Protein AF-A0A369JIM2-F1 (afdb_monomer)

Organism: Hypsizygus marmoreus (NCBI:txid39966)

Solvent-accessible surface area (backbone atoms only — not comparable to full-atom values): 12442 Å² total; per-residue (Å²): 141,82,71,63,53,70,35,39,66,48,77,45,76,56,63,88,67,60,70,35,75,65,20,46,50,54,51,51,54,48,43,36,61,18,49,48,28,28,35,42,38,42,34,26,27,35,48,56,56,70,78,48,53,72,46,53,86,76,50,68,66,59,50,20,44,34,32,34,41,37,41,30,40,24,41,54,84,57,44,65,80,49,23,65,66,34,63,66,9,27,79,44,22,30,36,42,36,38,25,26,73,22,90,50,55,41,49,56,42,47,73,33,25,39,75,27,25,28,36,42,39,28,8,21,46,33,47,66,43,45,64,46,38,44,79,46,58,22,66,16,64,42,28,28,35,40,30,35,10,36,76,74,51,77,77,12,54,59,39,37,21,50,23,58,23,52,69,40,82,83,35,39,74,41,44,42,35,40,26,36,51,54,67,84,57,74,69,75,76,59,81,76,92,57,64,64,85,74,95,71,87,60,47,36,46,66,56,24,51,51,30,29,53,80,64,70,29,51,67,48,67,20,60,71,32,38,54,51,17,50,52,30,33,52,46,50,43,47,56,64,42,47,77,70,76,99

Sequence (246 aa):
MCGLKDLESFTHGGGASSITYFGLYALRKLISAWPKLRTLYISGDMRGDEKQEALLPNLPPTTCALESVTFERCIPSDFDLFAPMFADSSQSLRKFEAWTSGHKEMDAIFMNILPAIETIKLGGSSHPSPQFIIEHLAHAPKLTTISIGCEYDHEGNIRRAFATALVQPDSFPALRSLGYPGQSGTYKTGRGRNVREHEYENPGQEELLKAARERNIHAYIASDLEYKAEGAQRRAGIIAARRRGW

Radius of gyration: 18.54 Å; Cα contacts (8 Å, |Δi|>4): 536; chains: 1; bounding box: 48×31×60 Å

Structure (mmCIF, N/CA/C/O backbone):
data_AF-A0A369JIM2-F1
#
_entry.id   AF-A0A369JIM2-F1
#
loop_
_atom_site.group_PDB
_atom_site.id
_atom_site.type_symbol
_atom_site.label_atom_id
_atom_site.label_alt_id
_atom_site.label_comp_id
_atom_site.label_asym_id
_atom_site.label_entity_id
_atom_site.label_seq_id
_atom_site.pdbx_PDB_ins_code
_atom_site.Cartn_x
_atom_site.Cartn_y
_atom_site.Cartn_z
_atom_site.occupancy
_atom_site.B_iso_or_equiv
_atom_site.auth_seq_id
_atom_site.auth_comp_id
_atom_site.auth_asym_id
_atom_site.auth_atom_id
_atom_site.pdbx_PDB_model_num
ATOM 1 N N . MET A 1 1 ? 6.464 -14.040 -32.600 1.00 41.84 1 MET A N 1
ATOM 2 C CA . MET A 1 1 ? 6.714 -13.275 -31.352 1.00 41.84 1 MET A CA 1
ATOM 3 C C . MET A 1 1 ? 5.437 -13.157 -30.496 1.00 41.84 1 MET A C 1
ATOM 5 O O . MET A 1 1 ? 5.100 -12.066 -30.057 1.00 41.84 1 MET A O 1
ATOM 9 N N . CYS A 1 2 ? 4.715 -14.258 -30.240 1.00 42.38 2 CYS A N 1
ATOM 10 C CA . CYS A 1 2 ? 3.343 -14.216 -29.689 1.00 42.38 2 CYS A CA 1
ATOM 11 C C . CYS A 1 2 ? 3.180 -14.672 -28.225 1.00 42.38 2 CYS A C 1
ATOM 13 O O . CYS A 1 2 ? 2.053 -14.799 -27.786 1.00 42.38 2 CYS A O 1
ATOM 15 N N . GLY A 1 3 ? 4.245 -14.901 -27.448 1.00 57.84 3 GLY A N 1
ATOM 16 C CA . GLY A 1 3 ? 4.092 -15.422 -26.073 1.00 57.84 3 GLY A CA 1
ATOM 17 C C . GLY A 1 3 ? 4.033 -14.374 -24.954 1.00 57.84 3 GLY A C 1
ATOM 18 O O . GLY A 1 3 ? 3.492 -14.643 -23.892 1.00 57.84 3 GLY A O 1
ATOM 19 N N . LEU A 1 4 ? 4.603 -13.181 -25.161 1.00 61.19 4 LEU A N 1
ATOM 20 C CA . LEU A 1 4 ? 4.862 -12.240 -24.057 1.00 61.19 4 LEU A CA 1
ATOM 21 C C . LEU A 1 4 ? 3.741 -11.217 -23.824 1.00 61.19 4 LEU A C 1
ATOM 23 O O . LEU A 1 4 ? 3.626 -10.688 -22.726 1.00 61.19 4 LEU A O 1
ATOM 27 N N . LYS A 1 5 ? 2.894 -10.942 -24.826 1.00 72.25 5 LYS A N 1
ATOM 28 C CA . LYS A 1 5 ? 1.759 -10.008 -24.677 1.00 72.25 5 LYS A CA 1
ATOM 29 C C . LYS A 1 5 ? 0.602 -10.594 -23.861 1.00 72.25 5 LYS A C 1
ATOM 31 O O . LYS A 1 5 ? -0.232 -9.831 -23.381 1.00 72.25 5 LYS A O 1
ATOM 36 N N . ASP A 1 6 ? 0.579 -11.917 -23.712 1.00 83.81 6 ASP A N 1
ATOM 37 C CA . ASP A 1 6 ? -0.441 -12.655 -22.968 1.00 83.81 6 ASP A CA 1
ATOM 38 C C . ASP A 1 6 ? -0.031 -12.970 -21.523 1.00 83.81 6 ASP A C 1
ATOM 40 O O . ASP A 1 6 ? -0.741 -13.682 -20.821 1.00 83.81 6 ASP A O 1
ATOM 44 N N . LEU A 1 7 ? 1.108 -12.446 -21.061 1.00 86.06 7 LEU A N 1
ATOM 45 C CA . LEU A 1 7 ? 1.565 -12.674 -19.698 1.00 86.06 7 LEU A CA 1
ATOM 46 C C . LEU A 1 7 ? 0.691 -11.902 -18.696 1.00 86.06 7 LEU A C 1
ATOM 48 O O . LEU A 1 7 ? 0.695 -10.673 -18.683 1.00 86.06 7 LEU A O 1
ATOM 52 N N . GLU A 1 8 ? -0.016 -12.627 -17.829 1.00 91.94 8 GLU A N 1
ATOM 53 C CA . GLU A 1 8 ? -0.871 -12.047 -16.779 1.00 91.94 8 GLU A C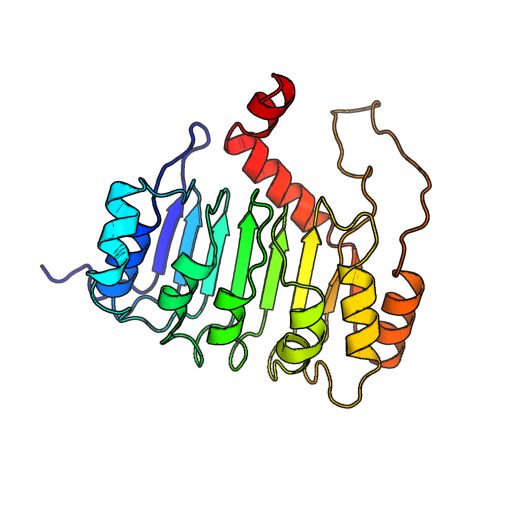A 1
ATOM 54 C C . GLU A 1 8 ? -0.159 -11.900 -15.427 1.00 91.94 8 GLU A C 1
ATOM 56 O O . GLU A 1 8 ? -0.545 -11.076 -14.593 1.00 91.94 8 GLU A O 1
ATOM 61 N N . SER A 1 9 ? 0.915 -12.660 -15.206 1.00 91.38 9 SER A N 1
ATOM 62 C CA . SER A 1 9 ? 1.697 -12.631 -13.971 1.00 91.38 9 SER A CA 1
ATOM 63 C C . SER A 1 9 ? 3.191 -12.639 -14.269 1.00 91.38 9 SER A C 1
ATOM 65 O O . SER A 1 9 ? 3.671 -13.458 -15.054 1.00 91.38 9 SER A O 1
ATOM 67 N N . PHE A 1 10 ? 3.929 -11.736 -13.627 1.00 90.00 10 PHE A N 1
ATOM 68 C CA . PHE A 1 10 ? 5.382 -11.683 -13.691 1.00 90.00 10 PHE A CA 1
ATOM 69 C C . PHE A 1 10 ? 5.992 -11.752 -12.298 1.00 90.00 10 PHE A C 1
ATOM 71 O O . PHE A 1 10 ? 5.603 -11.003 -11.401 1.00 90.00 10 PHE A O 1
ATOM 78 N N . THR A 1 11 ? 7.009 -12.599 -12.165 1.00 88.56 11 THR A N 1
ATOM 79 C CA . THR A 1 11 ? 7.764 -12.779 -10.929 1.00 88.56 11 THR A CA 1
ATOM 80 C C . THR A 1 11 ? 9.251 -12.688 -11.228 1.00 88.56 11 THR A C 1
ATOM 82 O O . THR A 1 11 ? 9.804 -13.522 -11.943 1.00 88.56 11 THR A O 1
ATOM 85 N N . HIS A 1 12 ? 9.913 -11.704 -10.628 1.00 84.25 12 HIS A N 1
ATOM 86 C CA . HIS A 1 12 ? 11.364 -11.618 -10.563 1.00 84.25 12 HIS A CA 1
ATOM 87 C C . HIS A 1 12 ? 11.820 -11.877 -9.125 1.00 84.25 12 HIS A C 1
ATOM 89 O O . HIS A 1 12 ? 11.762 -10.992 -8.274 1.00 84.25 12 HIS A O 1
ATOM 95 N N . GLY A 1 13 ? 12.248 -13.108 -8.840 1.00 74.38 13 GLY A N 1
ATOM 96 C CA . GLY A 1 13 ? 12.834 -13.485 -7.556 1.00 74.38 13 GLY A CA 1
ATOM 97 C C . GLY A 1 13 ? 14.355 -13.567 -7.655 1.00 74.38 13 GLY A C 1
ATOM 98 O O . GLY A 1 13 ? 14.871 -14.478 -8.294 1.00 74.38 13 GLY A O 1
ATOM 99 N N . GLY A 1 14 ? 15.090 -12.651 -7.022 1.00 59.31 14 GLY A N 1
ATOM 100 C CA . GLY A 1 14 ? 16.542 -12.797 -6.879 1.00 59.31 14 GLY A CA 1
ATOM 101 C C . GLY A 1 14 ? 16.908 -13.982 -5.974 1.00 59.31 14 GLY A C 1
ATOM 102 O O . GLY A 1 14 ? 16.266 -14.186 -4.939 1.00 59.31 14 GLY A O 1
ATOM 103 N N . GLY A 1 15 ? 17.957 -14.731 -6.327 1.00 54.09 15 GLY A N 1
ATOM 104 C CA . GLY A 1 15 ? 18.516 -15.802 -5.494 1.00 54.09 15 GLY A CA 1
ATOM 105 C C . GLY A 1 15 ? 18.995 -15.318 -4.115 1.00 54.09 15 GLY A C 1
ATOM 106 O O . GLY A 1 15 ? 19.054 -14.120 -3.832 1.00 54.09 15 GLY A O 1
ATOM 107 N N . ALA A 1 16 ? 19.342 -16.265 -3.238 1.00 46.06 16 ALA A N 1
ATOM 108 C CA . ALA A 1 16 ? 19.702 -16.034 -1.832 1.00 46.06 16 ALA A CA 1
ATOM 109 C C . ALA A 1 16 ? 20.964 -15.170 -1.599 1.00 46.06 16 ALA A C 1
ATOM 111 O O . ALA A 1 16 ? 21.298 -14.871 -0.455 1.00 46.06 16 ALA A O 1
ATOM 112 N N . SER A 1 17 ? 21.666 -14.763 -2.655 1.00 43.72 17 SER A N 1
ATOM 113 C CA . SER A 1 17 ? 22.920 -14.024 -2.573 1.00 43.72 17 SER A CA 1
ATOM 114 C C . SER A 1 17 ? 23.034 -13.029 -3.725 1.00 43.72 17 SER A C 1
ATOM 116 O O . SER A 1 17 ? 22.899 -13.427 -4.880 1.00 43.72 17 SER A O 1
ATOM 118 N N . SER A 1 18 ? 23.380 -11.785 -3.388 1.00 44.41 18 SER A N 1
ATOM 119 C CA . SER A 1 18 ? 23.630 -10.608 -4.241 1.00 44.41 18 SER A CA 1
ATOM 120 C C . SER A 1 18 ? 22.424 -9.709 -4.537 1.00 44.41 18 SER A C 1
ATOM 122 O O . SER A 1 18 ? 21.330 -10.158 -4.877 1.00 44.41 18 SER A O 1
ATOM 124 N N . ILE A 1 19 ? 22.663 -8.404 -4.371 1.00 51.66 19 ILE A N 1
ATOM 125 C CA . ILE A 1 19 ? 21.805 -7.305 -4.815 1.00 51.66 19 ILE A CA 1
ATOM 126 C C . ILE A 1 19 ? 21.466 -7.557 -6.286 1.00 51.66 19 ILE A C 1
ATOM 128 O O . ILE A 1 19 ? 22.342 -7.510 -7.147 1.00 51.66 19 ILE A O 1
ATOM 132 N N . THR A 1 20 ? 20.212 -7.898 -6.569 1.00 53.12 20 THR A N 1
ATOM 133 C CA . THR A 1 20 ? 19.740 -8.066 -7.944 1.00 53.12 20 THR A CA 1
ATOM 134 C C . THR A 1 20 ? 19.260 -6.699 -8.409 1.00 53.12 20 THR A C 1
ATOM 136 O O . THR A 1 20 ? 18.237 -6.230 -7.923 1.00 53.12 20 THR A O 1
ATOM 139 N N . TYR A 1 21 ? 20.021 -6.032 -9.278 1.00 65.50 21 TYR A N 1
ATOM 140 C CA . TYR A 1 21 ? 19.627 -4.747 -9.859 1.00 65.50 21 TYR A CA 1
ATOM 141 C C . TYR A 1 21 ? 18.630 -5.008 -10.986 1.00 65.50 21 TYR A C 1
ATOM 143 O O . TYR A 1 21 ? 19.024 -5.290 -12.117 1.00 65.50 21 TYR A O 1
ATOM 151 N N . PHE A 1 22 ? 17.336 -4.976 -10.668 1.00 72.88 22 PHE A N 1
ATOM 152 C CA . PHE A 1 22 ? 16.304 -5.026 -11.703 1.00 72.88 22 PHE A CA 1
ATOM 153 C C . PHE A 1 22 ? 16.198 -3.664 -12.398 1.00 72.88 22 PHE A C 1
ATOM 155 O O . PHE A 1 22 ? 16.161 -3.594 -13.623 1.00 72.88 22 PHE A O 1
ATOM 162 N N . GLY A 1 23 ? 16.246 -2.587 -11.606 1.00 80.75 23 GLY A N 1
ATOM 163 C CA . GLY A 1 23 ? 16.251 -1.207 -12.080 1.00 80.75 23 GLY A CA 1
ATOM 164 C C . GLY A 1 23 ? 14.877 -0.705 -12.534 1.00 80.75 23 GLY A C 1
ATOM 165 O O . GLY A 1 23 ? 14.135 -1.370 -13.265 1.00 80.75 23 GLY A O 1
ATOM 166 N N . LEU A 1 24 ? 14.544 0.524 -12.134 1.00 83.50 24 LEU A N 1
ATOM 167 C CA . LEU A 1 24 ? 13.260 1.151 -12.450 1.00 83.50 24 LEU A CA 1
ATOM 168 C C . LEU A 1 24 ? 13.000 1.292 -13.960 1.00 83.50 24 LEU A C 1
ATOM 170 O O . LEU A 1 24 ? 11.871 1.101 -14.412 1.00 83.50 24 LEU A O 1
ATOM 174 N N . TYR A 1 25 ? 14.032 1.571 -14.760 1.00 86.12 25 TYR A N 1
ATOM 175 C CA . TYR A 1 25 ? 13.892 1.679 -16.216 1.00 86.12 25 TYR A CA 1
ATOM 176 C C . TYR A 1 25 ? 13.418 0.364 -16.854 1.00 86.12 25 TYR A C 1
ATOM 178 O O . TYR A 1 25 ? 12.494 0.364 -17.672 1.00 86.12 25 TYR A O 1
ATOM 186 N N . ALA A 1 26 ? 14.002 -0.771 -16.455 1.00 85.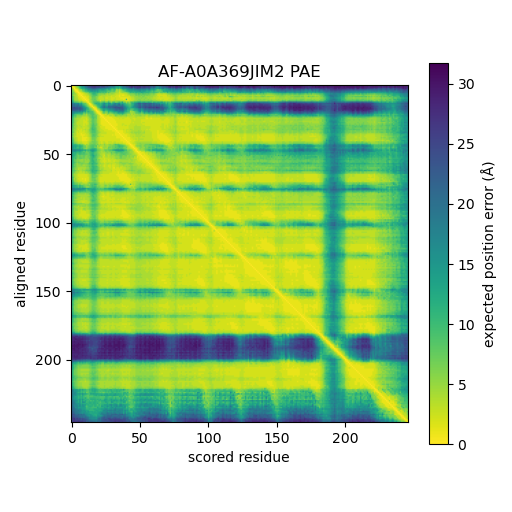81 26 ALA A N 1
ATOM 187 C CA . ALA A 1 26 ? 13.589 -2.081 -16.954 1.00 85.81 26 ALA A CA 1
ATOM 188 C C . ALA A 1 26 ? 12.153 -2.411 -16.527 1.00 85.81 26 ALA A C 1
ATOM 190 O O . ALA A 1 26 ? 11.368 -2.895 -17.343 1.00 85.81 26 ALA A O 1
ATOM 191 N N . LEU A 1 27 ? 11.790 -2.076 -15.284 1.00 87.62 27 LEU A N 1
ATOM 192 C CA . LEU A 1 27 ? 10.429 -2.235 -14.780 1.00 87.62 27 LEU A CA 1
ATOM 193 C C . LEU A 1 27 ? 9.414 -1.424 -15.584 1.00 87.62 27 LEU A C 1
ATOM 195 O O . LEU A 1 27 ? 8.411 -1.971 -16.036 1.00 87.62 27 LEU A O 1
ATOM 199 N N . ARG A 1 28 ? 9.698 -0.142 -15.819 1.00 87.81 28 ARG A N 1
ATOM 200 C CA . ARG A 1 28 ? 8.844 0.748 -16.614 1.00 87.81 28 ARG A CA 1
ATOM 201 C C . ARG A 1 28 ? 8.716 0.265 -18.058 1.00 87.81 28 ARG A C 1
ATOM 203 O O . ARG A 1 28 ? 7.629 0.282 -18.616 1.00 87.81 28 ARG A O 1
ATOM 210 N N . LYS A 1 29 ? 9.787 -0.256 -18.656 1.00 88.31 29 LYS A N 1
ATOM 211 C CA . LYS A 1 29 ? 9.720 -0.852 -19.997 1.00 88.31 29 LYS A CA 1
ATOM 212 C C . LYS A 1 29 ? 8.849 -2.115 -20.035 1.00 88.31 29 LYS A C 1
ATOM 214 O O . LYS A 1 29 ? 8.139 -2.331 -21.015 1.00 88.31 29 LYS A O 1
ATOM 219 N N . LEU A 1 30 ? 8.905 -2.942 -18.991 1.00 88.31 30 LEU A N 1
ATOM 220 C CA . LEU A 1 30 ? 8.149 -4.191 -18.878 1.00 88.31 30 LEU A CA 1
ATOM 221 C C . LEU A 1 30 ? 6.638 -3.939 -18.816 1.00 88.31 30 LEU A C 1
ATOM 223 O O . LEU A 1 30 ? 5.893 -4.486 -19.628 1.00 88.31 30 LEU A O 1
ATOM 227 N N . ILE A 1 31 ? 6.189 -3.074 -17.906 1.00 89.19 31 ILE A N 1
ATOM 228 C CA . ILE A 1 31 ? 4.760 -2.742 -17.737 1.00 89.19 31 ILE A CA 1
ATOM 229 C C . ILE A 1 31 ? 4.158 -2.067 -18.985 1.00 89.19 31 ILE A C 1
ATOM 231 O O . ILE A 1 31 ? 2.968 -2.198 -19.271 1.00 89.19 31 ILE A O 1
ATOM 235 N N . SER A 1 32 ? 4.981 -1.364 -19.768 1.00 88.50 32 SER A N 1
ATOM 236 C CA . SER A 1 32 ? 4.555 -0.747 -21.027 1.00 88.50 32 SER A CA 1
ATOM 237 C C . SER A 1 32 ? 4.491 -1.753 -22.180 1.00 88.50 32 SER A C 1
ATOM 239 O O . SER A 1 32 ? 3.871 -1.479 -23.202 1.00 88.50 32 SER A O 1
ATOM 241 N N . ALA A 1 33 ? 5.128 -2.920 -22.051 1.00 89.25 33 ALA A N 1
ATOM 242 C CA . ALA A 1 33 ? 5.166 -3.934 -23.102 1.00 89.25 33 ALA A CA 1
ATOM 243 C C . ALA A 1 33 ? 4.084 -5.019 -22.956 1.00 89.25 33 ALA A C 1
ATOM 245 O O . ALA A 1 33 ? 3.782 -5.702 -23.943 1.00 89.25 33 ALA A O 1
ATOM 246 N N . TRP A 1 34 ? 3.526 -5.213 -21.755 1.00 91.12 34 TRP A N 1
ATOM 247 C CA . TRP A 1 34 ? 2.667 -6.357 -21.419 1.00 91.12 34 TRP A CA 1
ATOM 248 C C . TRP A 1 34 ? 1.264 -5.928 -20.965 1.00 91.12 34 TRP A C 1
ATOM 250 O O . TRP A 1 34 ? 0.986 -5.889 -19.768 1.00 91.12 34 TRP A O 1
ATOM 260 N N . PRO A 1 35 ? 0.333 -5.665 -21.899 1.00 91.12 35 PRO A N 1
ATOM 261 C CA . PRO A 1 35 ? -0.972 -5.071 -21.583 1.00 91.12 35 PRO A CA 1
ATOM 262 C C . PRO A 1 35 ? -1.897 -5.975 -20.748 1.00 91.12 35 PRO A C 1
ATOM 264 O O . PRO A 1 35 ? -2.805 -5.502 -20.057 1.00 91.12 35 PRO A O 1
ATOM 267 N N . LYS A 1 36 ? -1.679 -7.295 -20.789 1.00 93.06 36 LYS A N 1
ATOM 268 C CA . LYS A 1 36 ? -2.445 -8.263 -19.993 1.00 93.06 36 LYS A CA 1
ATOM 269 C C . LYS A 1 36 ? -1.877 -8.503 -18.595 1.00 93.06 36 LYS A C 1
ATOM 271 O O . LYS A 1 36 ? -2.513 -9.209 -17.825 1.00 93.06 36 LYS A O 1
ATOM 276 N N . LEU A 1 37 ? -0.752 -7.885 -18.230 1.00 94.62 37 LEU A N 1
ATOM 277 C CA . LEU A 1 37 ? -0.168 -8.052 -16.902 1.00 94.62 37 LEU A CA 1
ATOM 278 C C . LEU A 1 37 ? -1.146 -7.570 -15.818 1.00 94.62 37 LEU A C 1
ATOM 280 O O . LEU A 1 37 ? -1.705 -6.477 -15.912 1.00 94.62 37 LEU A O 1
ATOM 284 N N . ARG A 1 38 ? -1.366 -8.398 -14.797 1.00 96.00 38 ARG A N 1
ATOM 285 C CA . ARG A 1 38 ? -2.221 -8.114 -13.632 1.00 96.00 38 ARG A CA 1
ATOM 286 C C . ARG A 1 38 ? -1.459 -8.263 -12.328 1.00 96.00 38 ARG A C 1
ATOM 288 O O . ARG A 1 38 ? -1.645 -7.468 -11.414 1.00 96.00 38 ARG A O 1
ATOM 295 N N . THR A 1 39 ? -0.583 -9.258 -12.237 1.00 96.81 39 THR A N 1
ATOM 296 C CA . THR A 1 39 ? 0.193 -9.518 -11.021 1.00 96.81 39 THR A CA 1
ATOM 297 C C . THR A 1 39 ? 1.671 -9.265 -11.257 1.00 96.81 39 THR A C 1
ATOM 299 O O . THR A 1 39 ? 2.264 -9.842 -12.167 1.00 96.81 39 THR A O 1
ATOM 302 N N . LEU A 1 40 ? 2.271 -8.439 -10.408 1.00 93.75 40 LEU A N 1
ATOM 303 C CA . LEU A 1 40 ? 3.682 -8.088 -10.466 1.00 93.75 40 LEU A CA 1
ATOM 304 C C . LEU A 1 40 ? 4.350 -8.397 -9.127 1.00 93.75 40 LEU A C 1
ATOM 306 O O . LEU A 1 40 ? 4.011 -7.806 -8.107 1.00 93.75 40 LEU A O 1
ATOM 310 N N . TYR A 1 41 ? 5.339 -9.279 -9.146 1.00 91.81 41 TYR A N 1
ATOM 311 C CA . TYR A 1 41 ? 6.243 -9.506 -8.028 1.00 91.81 41 TYR A CA 1
ATOM 312 C C . TYR A 1 41 ? 7.663 -9.169 -8.460 1.00 91.81 41 TYR A C 1
ATOM 314 O O . TYR A 1 41 ? 8.201 -9.812 -9.365 1.00 91.81 41 TYR A O 1
ATOM 322 N N . ILE A 1 42 ? 8.296 -8.208 -7.795 1.00 86.88 42 ILE A N 1
ATOM 323 C CA . ILE A 1 42 ? 9.714 -7.922 -7.997 1.00 86.88 42 ILE A CA 1
ATOM 324 C C . ILE A 1 42 ? 10.441 -7.959 -6.665 1.00 86.88 42 ILE A C 1
ATOM 326 O O . ILE A 1 42 ? 10.069 -7.281 -5.712 1.00 86.88 42 ILE A O 1
ATOM 330 N N . SER A 1 43 ? 11.524 -8.722 -6.640 1.00 81.88 43 SER A N 1
ATOM 331 C CA . SER A 1 43 ? 12.440 -8.801 -5.521 1.00 81.88 43 SER A CA 1
ATOM 332 C C . SER A 1 43 ? 13.844 -8.438 -5.981 1.00 81.88 43 SER A C 1
ATOM 334 O O . SER A 1 43 ? 14.435 -9.164 -6.781 1.00 81.88 43 SER A O 1
ATOM 336 N N . GLY A 1 44 ? 14.378 -7.331 -5.476 1.00 73.69 44 GLY A N 1
ATOM 337 C CA . GLY A 1 44 ? 15.668 -6.791 -5.897 1.00 73.69 44 GLY A CA 1
ATOM 338 C C . GLY A 1 44 ? 15.757 -5.279 -5.727 1.00 73.69 44 GLY A C 1
ATOM 339 O O . GLY A 1 44 ? 14.759 -4.607 -5.452 1.00 73.69 44 GLY A O 1
ATOM 340 N N . ASP A 1 45 ? 16.967 -4.754 -5.901 1.00 72.06 45 ASP A N 1
ATOM 341 C CA . ASP A 1 45 ? 17.197 -3.319 -5.893 1.00 72.06 45 ASP A CA 1
ATOM 342 C C . ASP A 1 45 ? 16.621 -2.695 -7.171 1.00 72.06 45 ASP A C 1
ATOM 344 O O . ASP A 1 45 ? 16.815 -3.176 -8.295 1.00 72.06 45 ASP A O 1
ATOM 348 N N . MET A 1 46 ? 15.863 -1.629 -6.958 1.00 73.75 46 MET A N 1
ATOM 349 C CA . MET A 1 46 ? 15.187 -0.868 -7.998 1.00 73.75 46 MET A CA 1
ATOM 350 C C . MET A 1 46 ? 15.884 0.453 -8.280 1.00 73.75 46 MET A C 1
ATOM 352 O O . MET A 1 46 ? 15.456 1.154 -9.198 1.00 73.75 46 MET A O 1
ATOM 356 N N . ARG A 1 47 ? 16.935 0.786 -7.516 1.00 70.00 47 ARG A N 1
ATOM 357 C CA . ARG A 1 47 ? 17.766 1.955 -7.760 1.00 70.00 47 ARG A CA 1
ATOM 358 C C . ARG A 1 47 ? 18.214 1.947 -9.217 1.00 70.00 47 ARG A C 1
ATOM 360 O O . ARG A 1 47 ? 18.814 0.977 -9.688 1.00 70.00 47 ARG A O 1
ATOM 367 N N . GLY A 1 48 ? 17.841 2.992 -9.945 1.00 63.44 48 GLY A N 1
ATOM 368 C CA . GLY A 1 48 ? 18.232 3.148 -11.331 1.00 63.44 48 GLY A CA 1
ATOM 369 C C . GLY A 1 48 ? 19.668 3.642 -11.452 1.00 63.44 48 GLY A C 1
ATOM 370 O O . GLY A 1 48 ? 20.256 4.196 -10.524 1.00 63.44 48 GLY A O 1
ATOM 371 N N . ASP A 1 49 ? 20.231 3.438 -12.637 1.00 72.56 49 ASP A N 1
ATOM 372 C CA . ASP A 1 49 ? 21.318 4.277 -13.134 1.00 72.56 49 ASP A CA 1
ATOM 373 C C . ASP A 1 49 ? 20.712 5.646 -13.487 1.00 72.56 49 ASP A C 1
ATOM 375 O O . ASP A 1 49 ? 19.752 5.695 -14.257 1.00 72.56 49 ASP A O 1
ATOM 379 N N . GLU A 1 50 ? 21.258 6.747 -12.961 1.00 74.31 50 GLU A N 1
ATOM 380 C CA . GLU A 1 50 ? 20.792 8.118 -13.241 1.00 74.31 50 GLU A CA 1
ATOM 381 C C . GLU A 1 50 ? 20.659 8.386 -14.751 1.00 74.31 50 GLU A C 1
ATOM 383 O O . GLU A 1 50 ? 19.723 9.050 -15.203 1.00 74.31 50 GLU A O 1
ATOM 388 N N . LYS A 1 51 ? 21.549 7.802 -15.568 1.00 79.75 51 LYS A N 1
ATOM 389 C CA . LYS A 1 51 ? 21.482 7.914 -17.033 1.00 79.75 51 LYS A CA 1
ATOM 390 C C . LYS A 1 51 ? 20.261 7.212 -17.620 1.00 79.75 51 LYS A C 1
ATOM 392 O O . LYS A 1 51 ? 19.729 7.665 -18.629 1.00 79.75 51 LYS A O 1
ATOM 397 N N . GLN A 1 52 ? 19.832 6.101 -17.025 1.00 79.56 52 GLN A N 1
ATOM 398 C CA . GLN A 1 52 ? 18.617 5.390 -17.425 1.00 79.56 52 GLN A CA 1
ATOM 399 C C . GLN A 1 52 ? 17.360 6.064 -16.870 1.00 79.56 52 GLN A C 1
ATOM 401 O O . GLN A 1 52 ? 16.341 6.098 -17.558 1.00 79.56 52 GLN A O 1
ATOM 406 N N . GLU A 1 53 ? 17.425 6.634 -15.666 1.00 78.88 53 GLU A N 1
ATOM 407 C CA . GLU A 1 53 ? 16.320 7.401 -15.083 1.00 78.88 53 GLU A CA 1
ATOM 408 C C . GLU A 1 53 ? 15.985 8.635 -15.938 1.00 78.88 53 GLU A C 1
ATOM 410 O O . GLU A 1 53 ? 14.812 8.897 -16.205 1.00 78.88 53 GLU A O 1
ATOM 415 N N . ALA A 1 54 ? 16.995 9.298 -16.515 1.00 84.25 54 ALA A N 1
ATOM 416 C CA . ALA A 1 54 ? 16.806 10.382 -17.485 1.00 84.25 54 ALA A CA 1
ATOM 417 C C . ALA A 1 54 ? 16.038 9.965 -18.761 1.00 84.25 54 ALA A C 1
ATOM 419 O O . ALA A 1 54 ? 15.519 10.818 -19.482 1.00 84.25 54 ALA A O 1
ATOM 420 N N . LEU A 1 55 ? 15.940 8.662 -19.053 1.00 86.25 55 LEU A N 1
ATOM 421 C CA . LEU A 1 55 ? 15.193 8.123 -20.194 1.00 86.25 55 LEU A CA 1
ATOM 422 C C . LEU A 1 55 ? 13.755 7.716 -19.839 1.00 86.25 55 LEU A C 1
ATOM 424 O O . LEU A 1 55 ? 12.992 7.382 -20.747 1.00 86.25 55 LEU A O 1
ATOM 428 N N . LEU A 1 56 ? 13.363 7.737 -18.559 1.00 85.44 56 LEU A N 1
ATOM 429 C CA . LEU A 1 56 ? 12.009 7.378 -18.117 1.00 85.44 56 LEU A CA 1
ATOM 430 C C . LEU A 1 56 ? 10.894 8.190 -18.796 1.00 85.44 56 LEU A C 1
ATOM 432 O O . LEU A 1 56 ? 9.881 7.572 -19.137 1.00 85.44 56 LEU A O 1
ATOM 436 N N . PRO A 1 57 ? 11.046 9.509 -19.051 1.00 86.12 57 PRO A N 1
ATOM 437 C CA . PRO A 1 57 ? 10.029 10.287 -19.764 1.00 86.12 57 PRO A CA 1
ATOM 438 C C . PRO A 1 57 ? 9.815 9.844 -21.219 1.00 86.12 57 PRO A C 1
ATOM 440 O O . PRO A 1 57 ? 8.751 10.083 -21.777 1.00 86.12 57 PRO A O 1
ATOM 443 N N . ASN A 1 58 ? 10.805 9.180 -21.828 1.00 89.19 58 ASN A N 1
ATOM 444 C CA . ASN A 1 58 ? 10.748 8.721 -23.220 1.00 89.19 58 ASN A CA 1
ATOM 445 C C . ASN A 1 58 ? 10.151 7.314 -23.362 1.00 89.19 58 ASN A C 1
ATOM 447 O O . ASN A 1 58 ? 9.993 6.818 -24.480 1.00 89.19 58 ASN A O 1
ATOM 451 N N . LEU A 1 59 ? 9.873 6.631 -22.248 1.00 86.94 59 LEU A N 1
ATOM 452 C CA . LEU A 1 59 ? 9.244 5.320 -22.294 1.00 86.94 59 LEU A CA 1
ATOM 453 C C . LEU A 1 59 ? 7.766 5.451 -22.681 1.00 86.94 59 LEU A C 1
ATOM 455 O O . LEU A 1 59 ? 7.101 6.391 -22.242 1.00 86.94 59 LEU A O 1
ATOM 459 N N . PRO A 1 60 ? 7.222 4.489 -23.452 1.00 87.12 60 PRO A N 1
ATOM 460 C CA . PRO A 1 60 ? 5.788 4.430 -23.692 1.00 87.12 60 PRO A CA 1
ATOM 461 C C . PRO A 1 60 ? 5.017 4.400 -22.365 1.00 87.12 60 PRO A C 1
ATOM 463 O O . PRO A 1 60 ? 5.538 3.867 -21.374 1.00 87.12 60 PRO A O 1
ATOM 466 N N . PRO A 1 61 ? 3.780 4.923 -22.330 1.00 88.06 61 PRO A N 1
ATOM 467 C CA . PRO A 1 61 ? 2.953 4.844 -21.137 1.00 88.06 61 PRO A CA 1
ATOM 468 C C . PRO A 1 61 ? 2.732 3.387 -20.727 1.00 88.06 61 PRO A C 1
ATOM 470 O O . PRO A 1 61 ? 2.893 2.456 -21.523 1.00 88.06 61 PRO A O 1
ATOM 473 N N . THR A 1 62 ? 2.366 3.204 -19.463 1.00 88.56 62 THR A N 1
ATOM 474 C CA . THR A 1 62 ? 1.906 1.914 -18.952 1.00 88.56 62 THR A CA 1
ATOM 475 C C . THR A 1 62 ? 0.753 1.411 -19.823 1.00 88.56 62 THR A C 1
ATOM 477 O O . THR A 1 62 ? -0.021 2.207 -20.340 1.00 88.56 62 THR A O 1
ATOM 480 N N . THR A 1 63 ? 0.674 0.098 -20.046 1.00 87.88 63 THR A N 1
ATOM 481 C CA . THR A 1 63 ? -0.385 -0.494 -20.894 1.00 87.88 63 THR A CA 1
ATOM 482 C C . THR A 1 63 ? -1.252 -1.504 -20.153 1.00 87.88 63 THR A C 1
ATOM 484 O O . THR A 1 63 ? -2.171 -2.082 -20.732 1.00 87.88 63 THR A O 1
ATOM 487 N N . CYS A 1 64 ? -0.941 -1.755 -18.882 1.00 91.00 64 CYS A N 1
ATOM 488 C CA . CYS A 1 64 ? -1.560 -2.779 -18.063 1.00 91.00 64 CYS A CA 1
ATOM 489 C C . CYS A 1 64 ? -2.303 -2.183 -16.865 1.00 91.00 64 CYS A C 1
ATOM 491 O O . CYS A 1 64 ? -1.843 -1.225 -16.246 1.00 91.00 64 CYS A O 1
ATOM 493 N N . ALA A 1 65 ? -3.410 -2.822 -16.496 1.00 93.56 65 ALA A N 1
ATOM 494 C CA . ALA A 1 65 ? -4.169 -2.521 -15.289 1.00 93.56 65 ALA A CA 1
ATOM 495 C C . ALA A 1 65 ? -3.790 -3.542 -14.207 1.00 93.56 65 ALA A C 1
ATOM 497 O O . ALA A 1 65 ? -4.297 -4.662 -14.197 1.00 93.56 65 ALA A O 1
ATOM 498 N N . LEU A 1 66 ? -2.837 -3.197 -13.341 1.00 96.56 66 LEU A N 1
ATOM 499 C CA . LEU A 1 66 ? -2.342 -4.099 -12.303 1.00 96.56 66 LEU A CA 1
ATOM 500 C C . LEU A 1 66 ? -3.423 -4.339 -11.244 1.00 96.56 66 LEU A C 1
ATOM 502 O O . LEU A 1 66 ? -4.150 -3.427 -10.862 1.00 96.56 66 LEU A O 1
ATOM 506 N N . GLU A 1 67 ? -3.508 -5.567 -10.746 1.00 97.94 67 GLU A N 1
ATOM 507 C CA . GLU A 1 67 ? -4.424 -6.004 -9.686 1.00 97.94 67 GLU A CA 1
ATOM 508 C C . GLU A 1 67 ? -3.696 -6.277 -8.368 1.00 97.94 67 GLU A C 1
ATOM 510 O O . GLU A 1 67 ? -4.239 -6.037 -7.286 1.00 97.94 67 GLU A O 1
ATOM 515 N N . SER A 1 68 ? -2.446 -6.740 -8.453 1.00 98.00 68 SER A N 1
ATOM 516 C CA . SER A 1 68 ? -1.607 -7.034 -7.296 1.00 98.00 68 SER A CA 1
ATOM 517 C C . SER A 1 68 ? -0.149 -6.695 -7.576 1.00 98.00 68 SER A C 1
ATOM 519 O O . SER A 1 68 ? 0.418 -7.164 -8.565 1.00 98.00 68 SER A O 1
ATOM 521 N N . VAL A 1 69 ? 0.477 -5.941 -6.672 1.00 95.56 69 VAL A N 1
ATOM 522 C CA . VAL A 1 69 ? 1.910 -5.627 -6.724 1.00 95.56 69 VAL A CA 1
ATOM 523 C C . VAL A 1 69 ? 2.595 -6.001 -5.419 1.00 95.56 69 VAL A C 1
ATOM 525 O O . VAL A 1 69 ? 2.100 -5.702 -4.333 1.00 95.56 69 VAL A O 1
ATOM 528 N N . THR A 1 70 ? 3.757 -6.635 -5.541 1.00 92.56 70 THR A N 1
ATOM 529 C CA . THR A 1 70 ? 4.661 -6.913 -4.430 1.00 92.56 70 THR A CA 1
ATOM 530 C C . THR A 1 70 ? 6.076 -6.479 -4.778 1.00 92.56 70 THR A C 1
ATOM 532 O O . THR A 1 70 ? 6.672 -6.972 -5.738 1.00 92.56 70 THR A O 1
ATOM 535 N N . PHE A 1 71 ? 6.618 -5.582 -3.964 1.00 88.12 71 PHE A N 1
ATOM 536 C CA . PHE A 1 71 ? 8.010 -5.162 -3.996 1.00 88.12 71 PHE A CA 1
ATOM 537 C C . PHE A 1 71 ? 8.751 -5.721 -2.787 1.00 88.12 71 PHE A C 1
ATOM 539 O O . PHE A 1 71 ? 8.351 -5.518 -1.646 1.00 88.12 71 PHE A O 1
ATOM 546 N N . GLU A 1 72 ? 9.855 -6.418 -3.013 1.00 82.56 72 GLU A N 1
ATOM 547 C CA . GLU A 1 72 ? 10.693 -6.967 -1.952 1.00 82.56 72 GLU A CA 1
ATOM 548 C C . GLU A 1 72 ? 12.148 -6.539 -2.160 1.00 82.56 72 GLU A C 1
ATOM 550 O O . GLU A 1 72 ? 12.634 -6.485 -3.287 1.00 82.56 72 GLU A O 1
ATOM 555 N N . ARG A 1 73 ? 12.881 -6.260 -1.074 1.00 73.88 73 ARG A N 1
ATOM 556 C CA . ARG A 1 73 ? 14.298 -5.844 -1.129 1.00 73.88 73 ARG A CA 1
ATOM 557 C C . ARG A 1 73 ? 14.533 -4.566 -1.946 1.00 73.88 73 ARG A C 1
ATOM 559 O O . ARG A 1 73 ? 15.653 -4.331 -2.391 1.00 73.88 73 ARG A O 1
ATOM 566 N N . CYS A 1 74 ? 13.506 -3.742 -2.135 1.00 74.25 74 CYS A N 1
ATOM 567 C CA . CYS A 1 74 ? 13.642 -2.525 -2.919 1.00 74.25 74 CYS A CA 1
ATOM 568 C C . CYS A 1 74 ? 14.292 -1.420 -2.080 1.00 74.25 74 CYS A C 1
ATOM 570 O O . CYS A 1 74 ? 13.847 -1.117 -0.967 1.00 74.25 74 CYS A O 1
ATOM 572 N N . ILE A 1 75 ? 15.320 -0.789 -2.645 1.00 72.81 75 ILE A N 1
ATOM 573 C CA . ILE A 1 75 ? 15.909 0.454 -2.145 1.00 72.81 75 ILE A CA 1
ATOM 574 C C . ILE A 1 75 ? 15.565 1.548 -3.164 1.00 72.81 75 ILE A C 1
ATOM 576 O O . ILE A 1 75 ? 16.364 1.863 -4.043 1.00 72.81 75 ILE A O 1
ATOM 580 N N . PRO A 1 76 ? 14.336 2.077 -3.135 1.00 67.38 76 PRO A N 1
ATOM 581 C CA . PRO A 1 76 ? 13.955 3.119 -4.071 1.00 67.38 76 PRO A CA 1
ATOM 582 C C . PRO A 1 76 ? 14.739 4.395 -3.761 1.00 67.38 76 PRO A C 1
ATOM 584 O O . PRO A 1 76 ? 14.874 4.784 -2.599 1.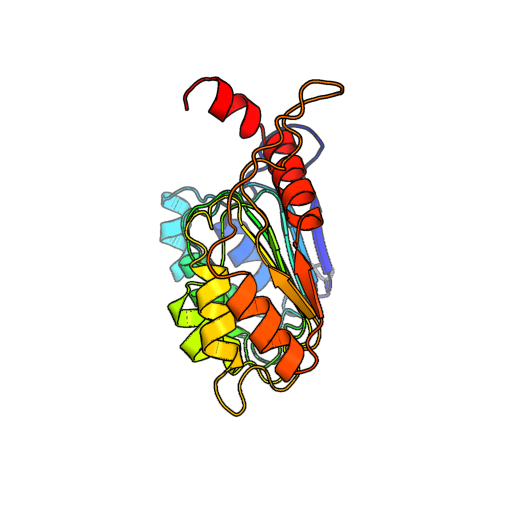00 67.38 76 PRO A O 1
ATOM 587 N N . SER A 1 77 ? 15.250 5.035 -4.811 1.00 63.75 77 SER A N 1
ATOM 588 C CA . SER A 1 77 ? 15.768 6.405 -4.762 1.00 63.75 77 SER A CA 1
ATOM 589 C C . SER A 1 77 ? 14.623 7.398 -4.537 1.00 63.75 77 SER A C 1
ATOM 591 O O . SER A 1 77 ? 14.743 8.291 -3.697 1.00 63.75 77 SER A O 1
ATOM 593 N N . ASP A 1 78 ? 13.506 7.193 -5.244 1.00 78.00 78 ASP A N 1
ATOM 594 C CA . ASP A 1 78 ? 12.310 8.033 -5.204 1.00 78.00 78 ASP A CA 1
ATOM 595 C C . ASP A 1 78 ? 11.060 7.249 -5.661 1.00 78.00 78 ASP A C 1
ATOM 597 O O . ASP A 1 78 ? 11.079 6.620 -6.722 1.00 78.00 78 ASP A O 1
ATOM 601 N N . PHE A 1 79 ? 9.977 7.265 -4.875 1.00 82.19 79 PHE A N 1
ATOM 602 C CA . PHE A 1 79 ? 8.713 6.607 -5.237 1.00 82.19 79 PHE A CA 1
ATOM 603 C C . PHE A 1 79 ? 7.888 7.397 -6.252 1.00 82.19 79 PHE A C 1
ATOM 605 O O . PHE A 1 79 ? 7.060 6.795 -6.945 1.00 82.19 79 PHE A O 1
ATOM 612 N N . ASP A 1 80 ? 8.143 8.693 -6.416 1.00 85.62 80 ASP A N 1
ATOM 613 C CA . ASP A 1 80 ? 7.465 9.516 -7.419 1.00 85.62 80 ASP A CA 1
ATOM 614 C C . ASP A 1 80 ? 7.736 8.984 -8.830 1.00 85.62 80 ASP A C 1
ATOM 616 O O . ASP A 1 80 ? 6.848 8.941 -9.683 1.00 85.62 80 ASP A O 1
ATOM 620 N N . LEU A 1 81 ? 8.938 8.447 -9.055 1.00 85.38 81 LEU A N 1
ATOM 621 C CA . LEU A 1 81 ? 9.319 7.823 -10.321 1.00 85.38 81 LEU A CA 1
ATOM 622 C C . LEU A 1 81 ? 8.580 6.498 -10.590 1.00 85.38 81 LEU A C 1
ATOM 624 O O . LEU A 1 81 ? 8.495 6.053 -11.739 1.00 85.38 81 LEU A O 1
ATOM 628 N N . PHE A 1 82 ? 8.027 5.861 -9.554 1.00 86.56 82 PHE A N 1
ATOM 629 C CA . PHE A 1 82 ? 7.213 4.655 -9.697 1.00 86.56 82 PHE A CA 1
ATOM 630 C C . PHE A 1 82 ? 5.770 5.010 -10.031 1.00 86.56 82 PHE A C 1
ATOM 632 O O . PHE A 1 82 ? 5.165 4.290 -10.815 1.00 86.56 82 PHE A O 1
ATOM 639 N N . ALA A 1 83 ? 5.222 6.108 -9.503 1.00 89.31 83 ALA A N 1
ATOM 640 C CA . ALA A 1 83 ? 3.804 6.462 -9.623 1.00 89.31 83 ALA A CA 1
ATOM 641 C C . ALA A 1 83 ? 3.203 6.301 -11.041 1.00 89.31 83 ALA A C 1
ATOM 643 O O . ALA A 1 83 ? 2.137 5.686 -11.159 1.00 89.31 83 ALA A O 1
ATOM 644 N N . PRO A 1 84 ? 3.882 6.696 -12.142 1.00 89.69 84 PRO A N 1
ATOM 645 C CA . PRO A 1 84 ? 3.357 6.512 -13.497 1.00 89.69 84 PRO A CA 1
ATOM 646 C C . PRO A 1 84 ? 3.091 5.052 -13.908 1.00 89.69 84 PRO A C 1
ATOM 648 O O . PRO A 1 84 ? 2.387 4.812 -14.891 1.00 89.69 84 PRO A O 1
ATOM 651 N N . MET A 1 85 ? 3.633 4.052 -13.200 1.00 90.44 85 MET A N 1
ATOM 652 C CA . MET A 1 85 ? 3.305 2.640 -13.443 1.00 90.44 85 MET A CA 1
ATOM 653 C C . MET A 1 85 ? 1.903 2.234 -13.006 1.00 90.44 85 MET A C 1
ATOM 655 O O . MET A 1 85 ? 1.420 1.186 -13.417 1.00 90.44 85 MET A O 1
ATOM 659 N N . PHE A 1 86 ? 1.254 3.051 -12.182 1.00 92.69 86 PHE A N 1
ATOM 660 C CA . PHE A 1 86 ? -0.045 2.743 -11.599 1.00 92.69 86 PHE A CA 1
ATOM 661 C C . PHE A 1 86 ? -1.197 3.525 -12.238 1.00 92.69 86 PHE A C 1
ATOM 663 O O . PHE A 1 86 ? -2.341 3.306 -11.851 1.00 92.69 86 PHE A O 1
ATOM 670 N N . ALA A 1 87 ? -0.922 4.391 -13.221 1.00 87.19 87 ALA A N 1
ATOM 671 C CA . ALA A 1 87 ? -1.909 5.295 -13.819 1.00 87.19 87 ALA A CA 1
ATOM 672 C C . ALA A 1 87 ? -3.186 4.571 -14.303 1.00 87.19 87 ALA A C 1
ATOM 674 O O . ALA A 1 87 ? -4.297 4.974 -13.963 1.00 87.19 87 ALA A O 1
ATOM 675 N N . ASP A 1 88 ? -3.035 3.439 -14.998 1.00 90.81 88 ASP A N 1
ATOM 676 C CA . ASP A 1 88 ? -4.166 2.637 -15.500 1.00 90.81 88 ASP A CA 1
ATOM 677 C C . ASP A 1 88 ? -4.691 1.607 -14.489 1.00 90.81 88 ASP A C 1
ATOM 679 O O . ASP A 1 88 ? -5.566 0.799 -14.797 1.00 90.81 88 ASP A O 1
ATOM 683 N N . SER A 1 89 ? -4.156 1.611 -13.266 1.00 95.19 89 SER A N 1
ATOM 684 C CA . SER A 1 89 ? -4.491 0.635 -12.224 1.00 95.19 89 SER A CA 1
ATOM 685 C C . SER A 1 89 ? -5.454 1.180 -11.164 1.00 95.19 89 SER A C 1
ATOM 687 O O . SER A 1 89 ? -5.783 0.472 -10.212 1.00 95.19 89 SER A O 1
ATOM 689 N N . SER A 1 90 ? -5.954 2.409 -11.334 1.00 94.38 90 SER A N 1
ATOM 690 C CA . SER A 1 90 ? -6.827 3.092 -10.364 1.00 94.38 90 SER A CA 1
ATOM 691 C C . SER A 1 90 ? -8.121 2.347 -10.035 1.00 94.38 90 SER A C 1
ATOM 693 O O . SER A 1 90 ? -8.648 2.488 -8.934 1.00 94.38 90 SER A O 1
ATOM 695 N N . GLN A 1 91 ? -8.621 1.537 -10.973 1.00 96.00 91 GLN A N 1
ATOM 696 C CA . GLN A 1 91 ? -9.840 0.737 -10.817 1.00 96.00 91 GLN A CA 1
ATOM 697 C C . GLN A 1 91 ? -9.574 -0.761 -10.600 1.00 96.00 91 GLN A C 1
ATOM 699 O O . GLN A 1 91 ? -10.511 -1.503 -10.300 1.00 96.00 91 GLN A O 1
ATOM 704 N N . SER A 1 92 ? -8.326 -1.217 -10.739 1.00 96.94 92 SER A N 1
ATOM 705 C CA . SER A 1 92 ? -7.976 -2.642 -10.710 1.00 96.94 92 SER A CA 1
ATOM 706 C C . SER A 1 92 ? -7.098 -3.037 -9.530 1.00 96.94 92 SER A C 1
ATOM 708 O O . SER A 1 92 ? -7.221 -4.170 -9.065 1.00 96.94 92 SER A O 1
ATOM 710 N N . LEU A 1 93 ? -6.229 -2.148 -9.031 1.00 97.94 93 LEU A N 1
ATOM 711 C CA . LEU A 1 93 ? -5.232 -2.531 -8.036 1.00 97.94 93 LEU A CA 1
ATOM 712 C C . LEU A 1 93 ? -5.873 -2.731 -6.6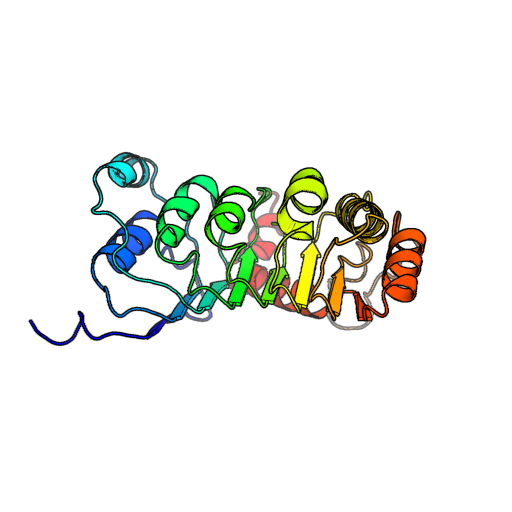66 1.00 97.94 93 LEU A C 1
ATOM 714 O O . LEU A 1 93 ? -6.237 -1.775 -5.992 1.00 97.94 93 LEU A O 1
ATOM 718 N N . ARG A 1 94 ? -5.960 -3.992 -6.242 1.00 98.50 94 ARG A N 1
ATOM 719 C CA . ARG A 1 94 ? -6.573 -4.408 -4.974 1.00 98.50 94 ARG A CA 1
ATOM 720 C C . ARG A 1 94 ? -5.540 -4.653 -3.885 1.00 98.50 94 ARG A C 1
ATOM 722 O O . ARG A 1 94 ? -5.850 -4.485 -2.707 1.00 98.50 94 ARG A O 1
ATOM 729 N N . LYS A 1 95 ? -4.322 -5.066 -4.251 1.00 98.44 95 LYS A N 1
ATOM 730 C CA . LYS A 1 95 ? -3.281 -5.467 -3.294 1.00 98.44 95 LYS A CA 1
ATOM 731 C C . LYS A 1 95 ? -1.958 -4.778 -3.592 1.00 98.44 95 LYS A C 1
ATOM 733 O O . LYS A 1 95 ? -1.426 -4.896 -4.694 1.00 98.44 95 LYS A O 1
ATOM 738 N N . PHE A 1 96 ? -1.414 -4.115 -2.582 1.00 97.06 96 PHE A N 1
ATOM 739 C CA . PHE A 1 96 ? -0.090 -3.515 -2.630 1.00 97.06 96 PHE A CA 1
ATOM 740 C C . PHE A 1 96 ? 0.730 -3.974 -1.428 1.00 97.06 96 PHE A C 1
ATOM 742 O O . PHE A 1 96 ? 0.329 -3.793 -0.276 1.00 97.06 96 PHE A O 1
ATOM 749 N N . GLU A 1 97 ? 1.881 -4.574 -1.701 1.00 93.62 97 GLU A N 1
ATOM 750 C CA . GLU A 1 97 ? 2.820 -5.044 -0.692 1.00 93.62 97 GLU A CA 1
ATOM 751 C C . GLU A 1 97 ? 4.221 -4.509 -0.996 1.00 93.62 97 GLU A C 1
ATOM 753 O O . GLU A 1 97 ? 4.684 -4.596 -2.134 1.00 93.62 97 GLU A O 1
ATOM 758 N N . ALA A 1 98 ? 4.906 -3.953 0.002 1.00 88.75 98 ALA A N 1
ATOM 759 C CA . ALA A 1 98 ? 6.257 -3.439 -0.174 1.00 88.75 98 ALA A CA 1
ATOM 760 C C . ALA A 1 98 ? 7.133 -3.653 1.069 1.00 88.75 98 ALA A C 1
ATOM 762 O O . ALA A 1 98 ? 6.775 -3.261 2.177 1.00 88.75 98 ALA A O 1
ATOM 763 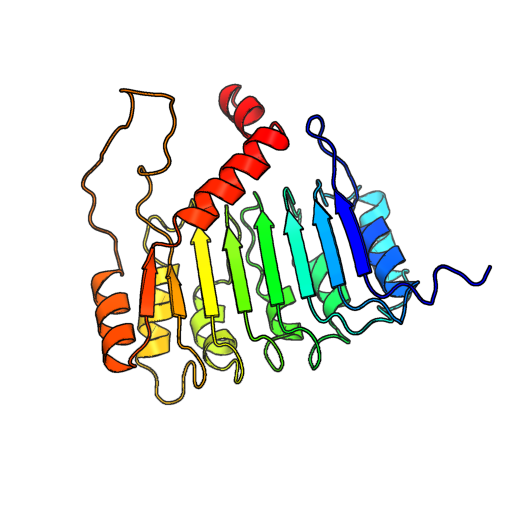N N . TRP A 1 99 ? 8.310 -4.242 0.855 1.00 83.56 99 TRP A N 1
ATOM 764 C CA . TRP A 1 99 ? 9.350 -4.487 1.855 1.00 83.56 99 TRP A CA 1
ATOM 765 C C . TRP A 1 99 ? 10.597 -3.700 1.468 1.00 83.56 99 TRP A C 1
ATOM 767 O O . TRP A 1 99 ? 11.449 -4.190 0.714 1.00 83.56 99 TRP A O 1
ATOM 777 N N . THR A 1 100 ? 10.673 -2.455 1.924 1.00 76.31 100 THR A N 1
ATOM 778 C CA . THR A 1 100 ? 11.639 -1.474 1.417 1.00 76.31 100 THR A CA 1
ATOM 779 C C . THR A 1 100 ? 12.593 -1.003 2.503 1.00 76.31 100 THR A C 1
ATOM 781 O O . THR A 1 100 ? 12.322 -1.089 3.698 1.00 76.31 100 THR A O 1
ATOM 784 N N . SER A 1 101 ? 13.759 -0.514 2.091 1.00 71.88 101 SER A N 1
ATOM 785 C CA . SER A 1 101 ? 14.782 0.023 3.006 1.00 71.88 101 SER A CA 1
ATOM 786 C C . SER A 1 101 ? 15.098 1.498 2.735 1.00 71.88 101 SER A C 1
ATOM 788 O O . SER A 1 101 ? 16.184 1.960 3.069 1.00 71.88 101 SER A O 1
ATOM 790 N N . GLY A 1 102 ? 14.169 2.219 2.095 1.00 66.31 102 GLY A N 1
ATOM 791 C CA . GLY A 1 102 ? 14.279 3.652 1.800 1.00 66.31 102 GLY A CA 1
ATOM 792 C C . GLY A 1 102 ? 13.494 4.521 2.788 1.00 66.31 102 GLY A C 1
ATOM 793 O O . GLY A 1 102 ? 12.473 4.089 3.314 1.00 66.31 102 GLY A O 1
ATOM 794 N N . HIS A 1 103 ? 13.941 5.760 2.997 1.00 68.38 103 HIS A N 1
ATOM 795 C CA . HIS A 1 103 ? 13.349 6.735 3.933 1.00 68.38 103 HIS A CA 1
ATOM 796 C C . HIS A 1 103 ? 12.352 7.694 3.262 1.00 68.38 103 HIS A C 1
ATOM 798 O O . HIS A 1 103 ? 12.255 8.860 3.636 1.00 68.38 103 HIS A O 1
ATOM 804 N N . LYS A 1 104 ? 11.693 7.243 2.194 1.00 76.44 104 LYS A N 1
ATOM 805 C CA . LYS A 1 104 ? 10.797 8.072 1.385 1.00 76.44 104 LYS A CA 1
ATOM 806 C C . LYS A 1 104 ? 9.352 7.644 1.567 1.00 76.44 104 LYS A C 1
ATOM 808 O O . LYS A 1 104 ? 9.063 6.461 1.762 1.00 76.44 104 LYS A O 1
ATOM 813 N N . GLU A 1 105 ? 8.477 8.632 1.486 1.00 87.00 105 GLU A N 1
ATOM 814 C CA . GLU A 1 105 ? 7.037 8.448 1.555 1.00 87.00 105 GLU A CA 1
ATOM 815 C C . GLU A 1 105 ? 6.513 7.880 0.230 1.00 87.00 105 GLU A C 1
ATOM 817 O O . GLU A 1 105 ? 7.093 8.106 -0.830 1.00 87.00 105 GLU A O 1
ATOM 822 N N . MET A 1 106 ? 5.439 7.094 0.288 1.00 90.00 106 MET A N 1
ATOM 823 C CA . MET A 1 106 ? 4.882 6.379 -0.874 1.00 90.00 106 MET A CA 1
ATOM 824 C C . MET A 1 106 ? 3.624 7.046 -1.457 1.00 90.00 106 MET A C 1
ATOM 826 O O . MET A 1 106 ? 2.889 6.432 -2.233 1.00 90.00 106 MET A O 1
ATOM 830 N N . ASP A 1 107 ? 3.363 8.295 -1.085 1.00 93.88 107 ASP A N 1
ATOM 831 C CA . ASP A 1 107 ? 2.109 9.008 -1.349 1.00 93.88 107 ASP A CA 1
ATOM 832 C C . ASP A 1 107 ? 1.756 9.054 -2.840 1.00 93.88 107 ASP A C 1
ATOM 834 O O . ASP A 1 107 ? 0.625 8.743 -3.224 1.00 93.88 107 ASP A O 1
ATOM 838 N N . ALA A 1 108 ? 2.734 9.345 -3.704 1.00 91.69 108 ALA A N 1
ATOM 839 C CA . ALA A 1 108 ? 2.521 9.426 -5.148 1.00 91.69 108 ALA A CA 1
ATOM 840 C C . ALA A 1 108 ? 2.066 8.098 -5.770 1.00 91.69 108 ALA A C 1
ATOM 842 O O . ALA A 1 108 ? 1.269 8.093 -6.712 1.00 91.69 108 ALA A O 1
ATOM 843 N N . ILE A 1 109 ? 2.513 6.958 -5.233 1.00 92.25 109 ILE A N 1
ATOM 844 C CA . ILE A 1 109 ? 1.996 5.650 -5.651 1.00 92.25 109 ILE A CA 1
ATOM 845 C C . ILE A 1 109 ? 0.530 5.538 -5.242 1.00 92.25 109 ILE A C 1
ATOM 847 O O . ILE A 1 109 ? -0.320 5.229 -6.079 1.00 92.25 109 ILE A O 1
ATOM 851 N N . PHE A 1 110 ? 0.229 5.811 -3.970 1.00 94.56 110 PHE A N 1
ATOM 852 C CA . PHE A 1 110 ? -1.106 5.603 -3.424 1.00 94.56 110 PHE A CA 1
ATOM 853 C C . PHE A 1 110 ? -2.161 6.492 -4.075 1.00 94.56 110 PHE A C 1
ATOM 855 O O . PHE A 1 110 ? -3.244 5.983 -4.359 1.00 94.56 110 PHE A O 1
ATOM 862 N N . MET A 1 111 ? -1.838 7.745 -4.418 1.00 93.56 111 MET A N 1
ATOM 863 C CA . MET A 1 111 ? -2.749 8.654 -5.134 1.00 93.56 111 MET A CA 1
ATOM 864 C C . MET A 1 111 ? -3.371 8.034 -6.389 1.00 93.56 111 MET A C 1
ATOM 866 O O . MET A 1 111 ? -4.520 8.320 -6.716 1.00 93.56 111 MET A O 1
ATOM 870 N N . ASN A 1 112 ? -2.642 7.153 -7.075 1.00 92.56 112 ASN A N 1
ATOM 871 C CA . ASN A 1 112 ? -3.110 6.530 -8.308 1.00 92.56 112 ASN A CA 1
ATOM 872 C C . ASN A 1 112 ? -4.041 5.328 -8.078 1.00 92.56 112 ASN A C 1
ATOM 874 O O . ASN A 1 112 ? -4.644 4.851 -9.033 1.00 92.56 112 ASN A O 1
ATOM 878 N N . ILE A 1 113 ? -4.158 4.811 -6.848 1.00 95.56 113 ILE A N 1
ATOM 879 C CA . ILE A 1 113 ? -4.760 3.489 -6.572 1.00 95.56 113 ILE A CA 1
ATOM 880 C C . ILE A 1 113 ? -5.806 3.481 -5.448 1.00 95.56 113 ILE A C 1
ATOM 882 O O . ILE A 1 113 ? -6.468 2.462 -5.247 1.00 95.56 113 ILE A O 1
ATOM 886 N N . LEU A 1 114 ? -6.021 4.607 -4.753 1.00 96.25 114 LEU A N 1
ATOM 887 C CA . LEU A 1 114 ? -7.024 4.732 -3.680 1.00 96.25 114 LEU A CA 1
ATOM 888 C C . LEU A 1 114 ? -8.433 4.206 -4.035 1.00 96.25 114 LEU A C 1
ATOM 890 O O . LEU A 1 114 ? -9.042 3.581 -3.164 1.00 96.25 114 LEU A O 1
ATOM 894 N N . PRO A 1 115 ? -8.983 4.398 -5.256 1.00 96.56 115 PRO A N 1
ATOM 895 C CA . PRO A 1 115 ? -10.362 3.986 -5.542 1.00 96.56 115 PRO A CA 1
ATOM 896 C C . PRO A 1 115 ? -10.598 2.466 -5.512 1.00 96.56 115 PRO A C 1
ATOM 898 O O . PRO A 1 115 ? -11.729 2.017 -5.284 1.00 96.56 115 PRO A O 1
ATOM 901 N N . ALA A 1 116 ? -9.560 1.665 -5.771 1.00 97.62 116 ALA A N 1
ATOM 902 C CA . ALA A 1 116 ? -9.658 0.209 -5.878 1.00 97.62 116 ALA A CA 1
ATOM 903 C C . ALA A 1 116 ? -8.951 -0.557 -4.757 1.00 97.62 116 ALA A C 1
ATOM 905 O O . ALA A 1 116 ? -9.284 -1.723 -4.547 1.00 97.62 116 ALA A O 1
ATOM 906 N N . ILE A 1 117 ? -8.011 0.075 -4.048 1.00 98.44 117 ILE A N 1
ATOM 907 C CA . ILE A 1 117 ? -7.137 -0.623 -3.108 1.00 98.44 117 ILE A CA 1
ATOM 908 C C . ILE A 1 117 ? -7.916 -1.234 -1.938 1.00 98.44 117 ILE A C 1
ATOM 910 O O . ILE A 1 117 ? -8.687 -0.566 -1.254 1.00 98.44 117 ILE A O 1
ATOM 914 N N . GLU A 1 118 ? -7.693 -2.527 -1.700 1.00 98.62 118 GLU A N 1
ATOM 915 C CA . GLU A 1 118 ? -8.337 -3.299 -0.632 1.00 98.62 118 GLU A CA 1
ATOM 916 C C . GLU A 1 118 ? -7.354 -3.653 0.484 1.00 98.62 118 GLU A C 1
ATOM 918 O O . GLU A 1 118 ? -7.745 -3.754 1.649 1.00 98.62 118 GLU A O 1
ATOM 923 N N . THR A 1 119 ? -6.083 -3.876 0.136 1.00 98.56 119 THR A N 1
ATOM 924 C CA . THR A 1 119 ? -5.031 -4.300 1.063 1.00 98.56 119 THR A CA 1
ATOM 925 C C . THR A 1 119 ? -3.725 -3.562 0.807 1.00 98.56 119 THR A C 1
ATOM 927 O O . THR A 1 119 ? -3.189 -3.612 -0.301 1.00 98.56 119 THR A O 1
ATOM 930 N N . ILE A 1 120 ? -3.174 -2.966 1.864 1.00 97.50 120 ILE A N 1
ATOM 931 C CA . ILE A 1 120 ? -1.836 -2.367 1.881 1.00 97.50 120 ILE A CA 1
ATOM 932 C C . ILE A 1 120 ? -0.996 -3.056 2.960 1.00 97.50 120 ILE A C 1
ATOM 934 O O . ILE A 1 120 ? -1.407 -3.138 4.118 1.00 97.50 120 ILE A O 1
ATOM 938 N N . LYS A 1 121 ? 0.189 -3.547 2.593 1.00 94.12 121 LYS A N 1
ATOM 939 C CA . LYS A 1 121 ? 1.162 -4.124 3.528 1.00 94.12 121 LYS A CA 1
ATOM 940 C C . LYS A 1 121 ? 2.537 -3.524 3.297 1.00 94.12 121 LYS A C 1
ATOM 942 O O . LYS A 1 121 ? 3.142 -3.756 2.258 1.00 94.12 121 LYS A O 1
ATOM 947 N N . LEU A 1 122 ? 3.028 -2.771 4.267 1.00 90.31 122 LEU A N 1
ATOM 948 C CA . LEU A 1 122 ? 4.295 -2.057 4.179 1.00 90.31 122 LEU A CA 1
ATOM 949 C C . LEU A 1 122 ? 5.186 -2.502 5.320 1.00 90.31 122 LEU A C 1
ATOM 951 O O . LEU A 1 122 ? 4.745 -2.541 6.464 1.00 90.31 122 LEU A O 1
ATOM 955 N N . GLY A 1 123 ? 6.424 -2.853 5.017 1.00 83.25 123 GLY A N 1
ATOM 956 C CA . GLY A 1 123 ? 7.420 -3.168 6.027 1.00 83.25 123 GLY A CA 1
ATOM 957 C C . GLY A 1 123 ? 8.755 -2.521 5.709 1.00 83.25 123 GLY A C 1
ATOM 958 O O . GLY A 1 123 ? 9.090 -2.285 4.546 1.00 83.25 123 GLY A O 1
ATOM 959 N N . GLY A 1 124 ? 9.534 -2.299 6.760 1.00 78.56 124 GLY A N 1
ATOM 960 C CA . GLY A 1 124 ? 10.839 -1.665 6.678 1.00 78.56 124 GLY A CA 1
ATOM 961 C C . GLY A 1 124 ? 10.710 -0.175 6.939 1.00 78.56 124 GLY A C 1
ATOM 962 O O . GLY A 1 124 ? 10.267 0.218 8.011 1.00 78.56 124 GLY A O 1
ATOM 963 N N . SER A 1 125 ? 11.145 0.658 6.002 1.00 75.50 125 SER A N 1
ATOM 964 C CA . SER A 1 125 ? 11.374 2.084 6.282 1.00 75.50 125 SER A CA 1
ATOM 965 C C . SER A 1 125 ? 10.454 3.040 5.522 1.00 75.50 125 SER A C 1
ATOM 967 O O . SER A 1 125 ? 10.420 4.221 5.851 1.00 75.50 125 SER A O 1
ATOM 969 N N . SER A 1 126 ? 9.720 2.556 4.516 1.00 81.56 126 SER A N 1
ATOM 970 C CA . SER A 1 126 ? 8.810 3.387 3.720 1.00 81.56 126 SER A CA 1
ATOM 971 C C . SER A 1 126 ? 7.368 3.240 4.191 1.00 81.56 126 SER A C 1
ATOM 973 O O . SER A 1 126 ? 6.915 2.150 4.542 1.00 81.56 126 SER A O 1
ATOM 975 N N . HIS A 1 127 ? 6.643 4.348 4.180 1.00 86.56 127 HIS A N 1
ATOM 976 C CA . HIS A 1 127 ? 5.264 4.455 4.642 1.00 86.56 127 HIS A CA 1
ATOM 977 C C . HIS A 1 127 ? 4.580 5.629 3.919 1.00 86.56 127 HIS A C 1
ATOM 979 O O . HIS A 1 127 ? 5.269 6.436 3.299 1.00 86.56 127 HIS A O 1
ATOM 985 N N . PRO A 1 128 ? 3.246 5.759 3.950 1.00 92.31 128 PRO A N 1
ATOM 986 C CA . PRO A 1 128 ? 2.594 7.004 3.564 1.00 92.31 128 PRO A CA 1
ATOM 987 C C . PRO A 1 128 ? 2.941 8.108 4.572 1.00 92.31 128 PRO A C 1
ATOM 989 O O . PRO A 1 128 ? 3.201 7.811 5.745 1.00 92.31 128 PRO A O 1
ATOM 992 N N . SER A 1 129 ? 2.931 9.366 4.144 1.00 93.25 129 SER A N 1
ATOM 993 C CA . SER A 1 129 ? 3.109 10.492 5.061 1.00 93.25 129 SER A CA 1
ATOM 994 C C . SER A 1 129 ? 1.950 10.568 6.070 1.00 93.25 129 SER A C 1
ATOM 996 O O . SER A 1 129 ? 0.818 10.180 5.755 1.00 93.25 129 SER A O 1
ATOM 998 N N . PRO A 1 130 ? 2.176 11.090 7.291 1.00 94.62 130 PRO A N 1
ATOM 999 C CA . PRO A 1 130 ? 1.101 11.354 8.249 1.00 94.62 130 PRO A CA 1
ATOM 1000 C C . PRO A 1 130 ? -0.043 12.189 7.659 1.00 94.62 130 PRO A C 1
ATOM 1002 O O . PRO A 1 130 ? -1.212 11.882 7.890 1.00 94.62 130 PRO A O 1
ATOM 1005 N N . GLN A 1 131 ? 0.289 13.208 6.859 1.00 96.81 131 GLN A N 1
ATOM 1006 C CA . GLN A 1 131 ? -0.702 14.076 6.225 1.00 96.81 131 GLN A CA 1
ATOM 1007 C C . GLN A 1 131 ? -1.540 13.305 5.205 1.00 96.81 131 GLN A C 1
ATOM 1009 O O . GLN A 1 131 ? -2.767 13.367 5.237 1.00 96.81 131 GLN A O 1
ATOM 1014 N N . PHE A 1 132 ? -0.893 12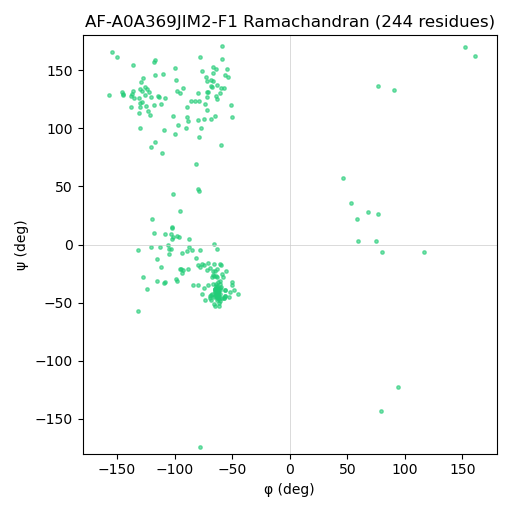.500 4.363 1.00 96.94 132 PHE A N 1
ATOM 1015 C CA . PHE A 1 132 ? -1.571 11.662 3.383 1.00 96.94 132 PHE A CA 1
ATOM 1016 C C . PHE A 1 132 ? -2.514 10.648 4.030 1.00 96.94 132 PHE A C 1
ATOM 1018 O O . PHE A 1 132 ? -3.602 10.391 3.506 1.00 96.94 132 PHE A O 1
ATOM 1025 N N . ILE A 1 133 ? -2.131 10.078 5.181 1.00 97.38 133 ILE A N 1
ATOM 1026 C CA . ILE A 1 133 ? -3.007 9.176 5.938 1.00 97.38 133 ILE A CA 1
ATOM 1027 C C . ILE A 1 133 ? -4.324 9.877 6.277 1.00 97.38 133 ILE A C 1
ATOM 1029 O O . ILE A 1 133 ? -5.388 9.292 6.078 1.00 97.38 133 ILE A O 1
ATOM 1033 N N . ILE A 1 134 ? -4.243 11.118 6.761 1.00 97.38 134 ILE A N 1
ATOM 1034 C CA . ILE A 1 134 ? -5.393 11.902 7.217 1.00 97.38 134 ILE A CA 1
ATOM 1035 C C . ILE A 1 134 ? -6.235 12.402 6.039 1.00 97.38 134 ILE A C 1
ATOM 1037 O O . ILE A 1 134 ? -7.450 12.251 6.065 1.00 97.38 134 ILE A O 1
ATOM 1041 N N . GLU A 1 135 ? -5.611 12.983 5.014 1.00 97.00 135 GLU A N 1
ATOM 1042 C CA . GLU A 1 135 ? -6.319 13.711 3.949 1.00 97.00 135 GLU A CA 1
ATOM 1043 C C . GLU A 1 135 ? -6.762 12.844 2.769 1.00 97.00 135 GLU A C 1
ATOM 1045 O O . GLU A 1 135 ? -7.641 13.240 2.002 1.00 97.00 135 GLU A O 1
ATOM 1050 N N . HIS A 1 136 ? -6.139 11.682 2.572 1.00 97.62 136 HIS A N 1
ATOM 1051 C CA . HIS A 1 136 ? -6.332 10.893 1.357 1.00 97.62 136 HIS A CA 1
ATOM 1052 C C . HIS A 1 136 ? -6.617 9.429 1.659 1.00 97.62 136 HIS A C 1
ATOM 1054 O O . HIS A 1 136 ? -7.663 8.905 1.272 1.00 97.62 136 HIS A O 1
ATOM 1060 N N . LEU A 1 137 ? -5.719 8.757 2.381 1.00 97.62 137 LEU A N 1
ATOM 1061 C CA . LEU A 1 137 ? -5.851 7.327 2.654 1.00 97.62 137 LEU A CA 1
ATOM 1062 C C . LEU A 1 137 ? -7.091 7.011 3.493 1.00 97.62 137 LEU A C 1
ATOM 1064 O O . LEU A 1 137 ? -7.753 6.001 3.252 1.00 97.62 137 LEU A O 1
ATOM 1068 N N . ALA A 1 138 ? -7.434 7.906 4.423 1.00 97.56 138 ALA A N 1
ATOM 1069 C CA . ALA A 1 138 ? -8.665 7.861 5.201 1.00 97.56 138 ALA A CA 1
ATOM 1070 C C . ALA A 1 138 ? -9.925 7.807 4.331 1.00 97.56 138 ALA A C 1
ATOM 1072 O O . ALA A 1 138 ? -10.948 7.314 4.784 1.00 97.56 138 ALA A O 1
ATOM 1073 N N . HIS A 1 139 ? -9.884 8.254 3.079 1.00 97.25 139 HIS A N 1
ATOM 1074 C CA . HIS A 1 139 ? -11.048 8.253 2.194 1.00 97.25 139 HIS A CA 1
ATOM 1075 C C . HIS A 1 139 ? -11.022 7.122 1.160 1.00 97.25 139 HIS A C 1
ATOM 1077 O O . HIS A 1 139 ? -11.873 7.089 0.272 1.00 97.25 139 HIS A O 1
ATOM 1083 N N . ALA A 1 140 ? -10.090 6.167 1.270 1.00 97.56 140 ALA A N 1
ATOM 1084 C CA . ALA A 1 140 ? -10.046 5.000 0.395 1.00 97.56 140 ALA A CA 1
ATOM 1085 C C . ALA A 1 140 ? -11.300 4.120 0.608 1.00 97.56 140 ALA A C 1
ATOM 1087 O O . ALA A 1 140 ? -11.434 3.474 1.653 1.00 97.56 140 ALA A O 1
ATOM 1088 N N . PRO A 1 141 ? -12.227 4.041 -0.369 1.00 97.50 141 PRO A N 1
ATOM 1089 C CA . PRO A 1 141 ? -13.563 3.486 -0.138 1.00 97.50 141 PRO A CA 1
ATOM 1090 C C . PRO A 1 141 ? -13.570 1.966 0.046 1.00 97.50 141 PRO A C 1
ATOM 1092 O O . PRO A 1 141 ? -14.516 1.419 0.607 1.00 97.50 141 PRO A O 1
ATOM 1095 N N . LYS A 1 142 ? -12.534 1.277 -0.444 1.00 98.38 142 LYS A N 1
ATOM 1096 C CA . LYS A 1 142 ? -12.440 -0.190 -0.450 1.00 98.38 142 LYS A CA 1
ATOM 1097 C C . LYS A 1 142 ? -11.345 -0.731 0.462 1.00 98.38 142 LYS A C 1
ATOM 1099 O O . LYS A 1 142 ? -11.221 -1.947 0.579 1.00 98.38 142 LYS A O 1
ATOM 1104 N N . LEU A 1 143 ? -10.572 0.134 1.123 1.00 98.56 143 LEU A N 1
ATOM 1105 C CA . LEU A 1 143 ? -9.446 -0.298 1.944 1.00 98.56 143 LEU A CA 1
ATOM 1106 C C . LEU A 1 143 ? -9.961 -1.039 3.181 1.00 98.56 143 LEU A C 1
ATOM 1108 O O . LEU A 1 143 ? -10.509 -0.436 4.099 1.00 98.56 143 LEU A O 1
ATOM 1112 N N . THR A 1 144 ? -9.780 -2.359 3.197 1.00 98.44 144 THR A N 1
ATOM 1113 C CA . THR A 1 144 ? -10.238 -3.235 4.290 1.00 98.44 144 THR A CA 1
ATOM 1114 C C . THR A 1 144 ? -9.124 -3.565 5.270 1.00 98.44 144 THR A C 1
ATOM 1116 O O . THR A 1 144 ? -9.379 -3.738 6.465 1.00 98.44 144 THR A O 1
ATOM 1119 N N . THR A 1 145 ? -7.889 -3.637 4.771 1.00 98.38 145 THR A N 1
ATOM 1120 C CA . THR A 1 145 ? -6.708 -4.006 5.547 1.00 98.38 145 THR A CA 1
ATOM 1121 C C . THR A 1 145 ? -5.559 -3.070 5.220 1.00 98.38 145 THR A C 1
ATOM 1123 O O . THR A 1 145 ? -5.146 -2.964 4.066 1.00 98.38 145 THR A O 1
ATOM 1126 N N . ILE A 1 146 ? -4.984 -2.454 6.243 1.00 97.25 146 ILE A N 1
ATOM 1127 C CA . ILE A 1 146 ? -3.698 -1.772 6.131 1.00 97.25 146 ILE A CA 1
ATOM 1128 C C . ILE A 1 146 ? -2.788 -2.233 7.254 1.00 97.25 146 ILE A C 1
ATOM 1130 O O . ILE A 1 146 ? -3.215 -2.333 8.396 1.00 97.25 146 ILE A O 1
ATOM 1134 N N . SER A 1 147 ? -1.544 -2.557 6.927 1.00 94.19 147 SER A N 1
ATOM 1135 C CA . SER A 1 147 ? -0.551 -2.994 7.899 1.00 94.19 147 SER A CA 1
ATOM 1136 C C . SER A 1 147 ? 0.777 -2.329 7.584 1.00 94.19 147 SER A C 1
ATOM 1138 O O . SER A 1 147 ? 1.323 -2.543 6.504 1.00 94.19 147 SER A O 1
ATOM 1140 N N . ILE A 1 148 ? 1.289 -1.528 8.514 1.00 90.19 148 ILE A N 1
ATOM 1141 C CA . ILE A 1 148 ? 2.545 -0.788 8.376 1.00 90.19 148 ILE A CA 1
ATOM 1142 C C . ILE A 1 148 ? 3.486 -1.218 9.502 1.00 90.19 148 ILE A C 1
ATOM 1144 O O . ILE A 1 148 ? 3.241 -0.910 10.663 1.00 90.19 148 ILE A O 1
ATOM 1148 N N . GLY A 1 149 ? 4.560 -1.925 9.160 1.00 80.19 149 GLY A N 1
ATOM 1149 C CA . GLY A 1 149 ? 5.720 -2.141 10.022 1.00 80.19 149 GLY A CA 1
ATOM 1150 C C . GLY A 1 149 ? 6.791 -1.118 9.660 1.00 80.19 149 GLY A C 1
ATOM 1151 O O . GLY A 1 149 ? 7.437 -1.258 8.626 1.00 80.19 149 GLY A O 1
ATOM 1152 N N . CYS A 1 150 ? 6.947 -0.068 10.464 1.00 72.69 150 CYS A N 1
ATOM 1153 C CA . CYS A 1 150 ? 7.913 0.998 10.207 1.00 72.69 150 CYS A CA 1
ATOM 1154 C C . CYS A 1 150 ? 9.029 0.972 11.255 1.00 72.69 150 CYS A C 1
ATOM 1156 O O . CYS A 1 150 ? 8.764 1.173 12.437 1.00 72.69 150 CYS A O 1
ATOM 1158 N N . GLU A 1 151 ? 10.279 0.803 10.816 1.00 68.94 151 GLU A N 1
ATOM 1159 C CA . GLU A 1 151 ? 11.463 0.825 11.690 1.00 68.94 151 GLU A CA 1
ATOM 1160 C C . GLU A 1 151 ? 11.679 2.188 12.379 1.00 68.94 151 GLU A C 1
ATOM 1162 O O . GLU A 1 151 ? 12.358 2.245 13.405 1.00 68.94 151 GLU A O 1
ATOM 1167 N N . TYR A 1 152 ? 11.101 3.270 11.837 1.00 67.56 152 TYR A N 1
ATOM 1168 C CA . TYR A 1 152 ? 11.412 4.658 12.204 1.00 67.56 152 TYR A CA 1
ATOM 1169 C C . TYR A 1 152 ? 10.241 5.460 12.795 1.00 67.56 152 TYR A C 1
ATOM 1171 O O . TYR A 1 152 ? 10.380 6.665 12.999 1.00 67.56 152 TYR A O 1
ATOM 1179 N N . ASP A 1 153 ? 9.104 4.837 13.133 1.00 75.50 153 ASP A N 1
ATOM 1180 C CA . ASP A 1 153 ? 7.979 5.537 13.789 1.00 75.50 153 ASP A CA 1
ATOM 1181 C C . ASP A 1 153 ? 8.213 5.733 15.305 1.00 75.50 153 ASP A C 1
ATOM 1183 O O . ASP A 1 153 ? 7.360 5.426 16.145 1.00 75.50 153 ASP A O 1
ATOM 1187 N N . HIS A 1 154 ? 9.404 6.216 15.672 1.00 70.88 154 HIS A N 1
ATOM 1188 C CA . HIS A 1 154 ? 9.830 6.411 17.062 1.00 70.88 154 HIS A CA 1
ATOM 1189 C C . HIS A 1 154 ? 8.924 7.402 17.802 1.00 70.88 154 HIS A C 1
ATOM 1191 O O . HIS A 1 154 ? 8.570 7.194 18.958 1.00 70.88 154 HIS A O 1
ATOM 1197 N N . GLU A 1 155 ? 8.503 8.459 17.111 1.00 78.88 155 GLU A N 1
ATOM 1198 C CA . GLU A 1 155 ? 7.663 9.524 17.668 1.00 78.88 155 GLU A CA 1
ATOM 1199 C C . GLU A 1 155 ? 6.162 9.192 17.620 1.00 78.88 155 GLU A C 1
ATOM 1201 O O . GLU A 1 155 ? 5.339 9.943 18.146 1.00 78.88 155 GLU A O 1
ATOM 1206 N N . GLY A 1 156 ? 5.786 8.061 17.008 1.00 85.38 156 GLY A N 1
ATOM 1207 C CA . GLY A 1 156 ? 4.389 7.665 16.834 1.00 85.38 156 GLY A CA 1
ATOM 1208 C C . GLY A 1 156 ? 3.609 8.558 15.878 1.00 85.38 156 GLY A C 1
ATOM 1209 O O . GLY A 1 156 ? 2.395 8.692 16.027 1.00 85.38 156 GLY A O 1
ATOM 1210 N N . ASN A 1 157 ? 4.280 9.175 14.908 1.00 90.12 157 ASN A N 1
ATOM 1211 C CA . ASN A 1 157 ? 3.665 10.054 13.919 1.00 90.12 157 ASN A CA 1
ATOM 1212 C C . ASN A 1 157 ? 2.640 9.292 13.068 1.00 90.12 157 ASN A C 1
ATOM 1214 O O . ASN A 1 157 ? 1.536 9.789 12.847 1.00 90.12 157 ASN A O 1
ATOM 1218 N N . ILE A 1 158 ? 2.947 8.053 12.674 1.00 91.31 158 ILE A N 1
ATOM 1219 C CA . ILE A 1 158 ? 2.010 7.206 11.922 1.00 91.31 158 ILE A CA 1
ATOM 1220 C C . ILE A 1 158 ? 0.841 6.771 12.806 1.00 91.31 158 ILE A C 1
ATOM 1222 O O . ILE A 1 158 ? -0.317 6.874 12.394 1.00 91.31 158 ILE A O 1
ATOM 1226 N N . ARG A 1 159 ? 1.111 6.347 14.049 1.00 91.75 159 ARG A N 1
ATOM 1227 C CA . ARG A 1 159 ? 0.053 5.984 15.012 1.00 91.75 159 ARG A CA 1
ATOM 1228 C C . ARG A 1 159 ? -0.908 7.148 15.277 1.00 91.75 159 ARG A C 1
ATOM 1230 O O . ARG A 1 159 ? -2.123 6.965 15.207 1.00 91.75 159 ARG A O 1
ATOM 1237 N N . ARG A 1 160 ? -0.377 8.353 15.506 1.00 94.62 160 ARG A N 1
ATOM 1238 C CA . ARG A 1 160 ? -1.165 9.580 15.710 1.00 94.62 160 ARG A CA 1
ATOM 1239 C C . ARG A 1 160 ? -1.957 9.978 14.471 1.00 94.62 160 ARG A C 1
ATOM 1241 O O . ARG A 1 160 ? -3.101 10.406 14.614 1.00 94.62 160 ARG A O 1
ATOM 1248 N N . ALA A 1 161 ? -1.394 9.816 13.273 1.00 96.25 161 ALA A N 1
ATOM 1249 C CA . ALA A 1 161 ? -2.104 10.099 12.029 1.00 96.25 161 ALA A CA 1
ATOM 1250 C C . ALA A 1 161 ? -3.327 9.193 11.858 1.00 96.25 161 ALA A C 1
ATOM 1252 O O . ALA A 1 161 ? -4.423 9.683 11.592 1.00 96.25 161 ALA A O 1
ATOM 1253 N N . PHE A 1 162 ? -3.180 7.886 12.104 1.00 96.94 162 PHE A N 1
ATOM 1254 C CA . PHE A 1 162 ? -4.323 6.974 12.101 1.00 96.94 162 PHE A CA 1
ATOM 1255 C C . PHE A 1 162 ? -5.336 7.309 13.194 1.00 96.94 162 PHE A C 1
ATOM 1257 O O . PHE A 1 162 ? -6.528 7.334 12.906 1.00 96.94 162 PHE A O 1
ATOM 1264 N N . ALA A 1 163 ? -4.895 7.601 14.421 1.00 96.88 163 ALA A N 1
ATOM 1265 C CA . ALA A 1 163 ? -5.801 8.003 15.497 1.00 96.88 163 ALA A CA 1
ATOM 1266 C C . ALA A 1 163 ? -6.616 9.249 15.102 1.00 96.88 163 ALA A C 1
ATOM 1268 O O . ALA A 1 163 ? -7.839 9.256 15.225 1.00 96.88 163 ALA A O 1
ATOM 1269 N N . THR A 1 164 ? -5.944 10.259 14.541 1.00 97.75 164 THR A N 1
ATOM 1270 C CA . THR A 1 164 ? -6.554 11.506 14.049 1.00 97.75 164 THR A CA 1
ATOM 1271 C C . THR A 1 164 ? -7.537 11.254 12.910 1.00 97.75 164 THR A C 1
ATOM 1273 O O . THR A 1 164 ? -8.620 11.829 12.893 1.00 97.75 164 THR A O 1
ATOM 1276 N N . ALA A 1 165 ? -7.200 10.384 11.962 1.00 97.56 165 ALA A N 1
ATOM 1277 C CA . ALA A 1 165 ? -8.094 10.045 10.863 1.00 97.56 165 ALA A CA 1
ATOM 1278 C C . ALA A 1 165 ? -9.327 9.267 11.351 1.00 97.56 165 ALA A C 1
ATOM 1280 O O . ALA A 1 165 ? -10.449 9.557 10.943 1.00 97.56 165 ALA A O 1
ATOM 1281 N N . LEU A 1 166 ? -9.152 8.301 12.257 1.00 97.44 166 LEU A N 1
ATOM 1282 C CA . LEU A 1 166 ? -10.226 7.419 12.730 1.00 97.44 166 LEU A CA 1
ATOM 1283 C C . LEU A 1 166 ? -11.319 8.140 13.528 1.00 97.44 166 LEU A C 1
ATOM 1285 O O . LEU A 1 166 ? -12.470 7.692 13.520 1.00 97.44 166 LEU A O 1
ATOM 1289 N N . VAL A 1 167 ? -10.984 9.255 14.186 1.00 96.31 167 VAL A N 1
ATOM 1290 C CA . VAL A 1 167 ? -11.978 10.089 14.884 1.00 96.31 167 VAL A CA 1
ATOM 1291 C C . VAL A 1 167 ? -12.820 10.939 13.932 1.00 96.31 167 VAL A C 1
ATOM 1293 O O . VAL A 1 167 ? -13.881 11.419 14.328 1.00 96.31 167 VAL A O 1
ATOM 1296 N N . GLN A 1 168 ? -12.391 11.125 12.678 1.00 95.44 168 GLN A N 1
ATOM 1297 C CA . GLN A 1 168 ? -13.188 11.856 11.699 1.00 95.44 168 GLN A CA 1
ATOM 1298 C C . GLN A 1 168 ? -14.411 11.029 11.257 1.00 95.44 168 GLN A C 1
ATOM 1300 O O . GLN A 1 168 ? -14.309 9.809 11.061 1.00 95.44 168 GLN A O 1
ATOM 1305 N N . PRO A 1 169 ? -15.582 11.663 11.075 1.00 90.88 169 PRO A N 1
ATOM 1306 C CA . PRO A 1 169 ? -16.728 11.017 10.444 1.00 90.88 169 PRO A CA 1
ATOM 1307 C C . PRO A 1 169 ? -16.364 10.485 9.055 1.00 90.88 169 PRO A C 1
ATOM 1309 O O . PRO A 1 169 ? -15.540 11.072 8.360 1.00 90.88 169 PRO A O 1
ATOM 1312 N N . ASP A 1 170 ? -16.964 9.361 8.666 1.00 90.06 170 ASP A N 1
ATOM 1313 C CA . ASP A 1 170 ? -16.847 8.764 7.324 1.00 90.06 170 ASP A CA 1
ATOM 1314 C C . ASP A 1 170 ? -15.429 8.373 6.858 1.00 90.06 170 ASP A C 1
ATOM 1316 O O . ASP A 1 170 ? -15.262 7.847 5.756 1.00 90.06 170 ASP A O 1
ATOM 1320 N N . SER A 1 171 ? -14.408 8.532 7.705 1.00 96.25 171 SER A N 1
ATOM 1321 C CA . SER A 1 171 ? -13.073 7.998 7.444 1.00 96.25 171 SER A CA 1
ATOM 1322 C C . SER A 1 171 ? -13.076 6.469 7.461 1.00 96.25 171 SER A C 1
ATOM 1324 O O . SER A 1 171 ? -13.832 5.826 8.188 1.00 96.25 171 SER A O 1
ATOM 1326 N N . PHE A 1 172 ? -12.216 5.868 6.650 1.00 97.00 172 PHE A N 1
ATOM 1327 C CA . PHE A 1 172 ? -11.975 4.436 6.557 1.00 97.00 172 PHE A CA 1
ATOM 1328 C C . PHE A 1 172 ? -13.269 3.598 6.501 1.00 97.00 172 PHE A C 1
ATOM 1330 O O . PHE A 1 172 ? -13.467 2.701 7.326 1.00 97.00 172 PHE A O 1
ATOM 1337 N N . PRO A 1 173 ? -14.166 3.849 5.526 1.00 96.88 173 PRO A N 1
ATOM 1338 C CA . PRO A 1 173 ? -15.524 3.294 5.525 1.00 96.88 173 PRO A CA 1
ATOM 1339 C C . PRO A 1 173 ? -15.556 1.756 5.490 1.00 96.88 173 PRO A C 1
ATOM 1341 O O . PRO A 1 173 ? -16.446 1.124 6.067 1.00 96.88 173 PRO A O 1
ATOM 1344 N N . ALA A 1 174 ? -14.562 1.138 4.846 1.00 97.88 174 ALA A N 1
ATOM 1345 C CA . ALA A 1 174 ? -14.446 -0.311 4.706 1.00 97.88 174 ALA A CA 1
ATOM 1346 C C . ALA A 1 174 ? -13.402 -0.948 5.637 1.00 97.88 174 ALA A C 1
ATOM 1348 O O . ALA A 1 174 ? -13.285 -2.176 5.643 1.00 97.88 174 ALA A O 1
ATOM 1349 N N . LEU A 1 175 ? -12.652 -0.164 6.420 1.00 98.38 175 LEU A N 1
ATOM 1350 C CA . LEU A 1 175 ? -11.510 -0.693 7.163 1.00 98.38 175 LEU A CA 1
ATOM 1351 C C . LEU A 1 175 ? -11.973 -1.637 8.273 1.00 98.38 175 LEU A C 1
ATOM 1353 O O . LEU A 1 175 ? -12.951 -1.385 8.982 1.00 98.38 175 LEU A O 1
ATOM 1357 N N . ARG A 1 176 ? -11.272 -2.763 8.396 1.00 98.06 176 ARG A N 1
ATOM 1358 C CA . ARG A 1 176 ? -11.528 -3.802 9.403 1.00 98.06 176 ARG A CA 1
ATOM 1359 C C . ARG A 1 176 ? -10.282 -4.159 10.188 1.00 98.06 176 ARG A C 1
ATOM 1361 O O . ARG A 1 176 ? -10.396 -4.568 11.340 1.00 98.06 176 ARG A O 1
ATOM 1368 N N . SER A 1 177 ? -9.108 -3.999 9.585 1.00 98.12 177 SER A N 1
ATOM 1369 C CA . SER A 1 177 ? -7.845 -4.399 10.189 1.00 98.12 177 SER A CA 1
ATOM 1370 C C . SER A 1 177 ? -6.763 -3.345 9.970 1.00 98.12 177 SER A C 1
ATOM 1372 O O . SER A 1 177 ? -6.552 -2.895 8.841 1.00 98.12 177 SER A O 1
ATOM 1374 N N . LEU A 1 178 ? -6.101 -2.961 11.062 1.00 97.38 178 LEU A N 1
ATOM 1375 C CA . LEU A 1 178 ? -5.063 -1.938 11.106 1.00 97.38 178 LEU A CA 1
ATOM 1376 C C . LEU A 1 178 ? -3.825 -2.465 11.844 1.00 97.38 178 LEU A C 1
ATOM 1378 O O . LEU A 1 178 ? -3.776 -2.491 13.073 1.00 97.38 178 LEU A O 1
ATOM 1382 N N . GLY A 1 179 ? -2.817 -2.875 11.085 1.00 93.25 179 GLY A N 1
ATOM 1383 C CA . GLY A 1 179 ? -1.481 -3.147 11.593 1.00 93.25 179 GLY A CA 1
ATOM 1384 C C . GLY A 1 179 ? -0.684 -1.849 11.702 1.00 93.25 179 GLY A C 1
ATOM 1385 O O . GLY A 1 179 ? -0.520 -1.152 10.700 1.00 93.25 179 GLY A O 1
ATOM 1386 N N . TYR A 1 180 ? -0.177 -1.522 12.886 1.00 89.69 180 TYR A N 1
ATOM 1387 C CA . TYR A 1 180 ? 0.617 -0.313 13.122 1.00 89.69 180 TYR A CA 1
ATOM 1388 C C . TYR A 1 180 ? 2.056 -0.644 13.558 1.00 89.69 180 TYR A C 1
ATOM 1390 O O . TYR A 1 180 ? 2.297 -1.754 14.057 1.00 89.69 180 TYR A O 1
ATOM 1398 N N . PRO A 1 181 ? 3.014 0.294 13.390 1.00 83.56 181 PRO A N 1
ATOM 1399 C CA . PRO A 1 181 ? 4.402 0.072 13.780 1.00 83.56 181 PRO A CA 1
ATOM 1400 C C . PRO A 1 181 ? 4.515 -0.215 15.276 1.00 83.56 181 PRO A C 1
ATOM 1402 O O . PRO A 1 181 ? 3.894 0.472 16.094 1.00 83.56 181 PRO A O 1
ATOM 1405 N N . GLY A 1 182 ? 5.301 -1.230 15.628 1.00 73.69 182 GLY A N 1
ATOM 1406 C CA . GLY A 1 182 ? 5.570 -1.577 17.017 1.00 73.69 182 GLY A CA 1
ATOM 1407 C C . GLY A 1 182 ? 6.589 -0.648 17.671 1.00 73.69 182 GLY A C 1
ATOM 1408 O O . GLY A 1 182 ? 7.042 0.341 17.095 1.00 73.69 182 GLY A O 1
ATOM 1409 N N . GLN A 1 183 ? 6.958 -0.989 18.900 1.00 67.31 183 GLN A N 1
ATOM 1410 C CA . GLN A 1 183 ? 8.014 -0.306 19.630 1.00 67.31 183 GLN A CA 1
ATOM 1411 C C . GLN A 1 183 ? 9.387 -0.624 19.022 1.00 67.31 183 GLN A C 1
ATOM 1413 O O . GLN A 1 183 ? 9.760 -1.790 18.855 1.00 67.31 183 GLN A O 1
ATOM 1418 N N . SER A 1 184 ? 10.191 0.405 18.777 1.00 52.00 184 SER A N 1
ATOM 1419 C CA . SER A 1 184 ? 11.593 0.241 18.391 1.00 52.00 184 SER A CA 1
ATOM 1420 C C . SER A 1 184 ? 12.378 -0.429 19.522 1.00 52.00 184 SER A C 1
ATOM 1422 O O . SER A 1 184 ? 12.366 0.041 20.657 1.00 52.00 184 SER A O 1
ATOM 1424 N N . GLY A 1 185 ? 13.052 -1.542 19.215 1.00 42.94 185 GLY A N 1
ATOM 1425 C CA . GLY A 1 185 ? 13.812 -2.337 20.191 1.00 42.94 185 GLY A CA 1
ATOM 1426 C C . GLY A 1 185 ? 13.311 -3.769 20.411 1.00 42.94 185 GLY A C 1
ATOM 1427 O O . GLY A 1 185 ? 14.017 -4.544 21.045 1.00 42.94 185 GLY A O 1
ATOM 1428 N N . THR A 1 186 ? 12.171 -4.172 19.836 1.00 40.25 186 THR A N 1
ATOM 1429 C CA . THR A 1 186 ? 11.710 -5.581 19.847 1.00 40.25 186 THR A CA 1
ATOM 1430 C C . THR A 1 186 ? 11.941 -6.328 18.530 1.00 40.25 186 THR A C 1
ATOM 1432 O O . THR A 1 186 ? 11.474 -7.452 18.356 1.00 40.25 186 THR A O 1
ATOM 1435 N N . TYR A 1 187 ? 12.753 -5.799 17.615 1.00 41.06 187 TYR A N 1
ATOM 1436 C CA . TYR A 1 187 ? 13.352 -6.644 16.584 1.00 41.06 187 TYR A CA 1
ATOM 1437 C C . TYR A 1 187 ? 14.454 -7.491 17.232 1.00 41.06 187 TYR A C 1
ATOM 1439 O O . TYR A 1 187 ? 15.409 -6.974 17.818 1.00 41.06 187 TYR A O 1
ATOM 1447 N N . LYS A 1 188 ? 14.328 -8.823 17.144 1.00 38.47 188 LYS A N 1
ATOM 1448 C CA . LYS A 1 188 ? 15.354 -9.775 17.597 1.00 38.47 188 LYS A CA 1
ATOM 1449 C C . LYS A 1 188 ? 16.667 -9.547 16.836 1.00 38.47 188 LYS A C 1
ATOM 1451 O O . LYS A 1 188 ? 16.989 -10.257 15.883 1.00 38.47 188 LYS A O 1
ATOM 1456 N N . THR A 1 189 ? 17.497 -8.628 17.312 1.00 38.22 189 THR A N 1
ATOM 1457 C CA . THR A 1 189 ? 18.895 -8.503 16.889 1.00 38.22 189 THR A CA 1
ATOM 1458 C C . THR A 1 189 ? 19.746 -9.523 17.642 1.00 38.22 189 THR A C 1
ATOM 1460 O O . THR A 1 189 ? 20.564 -9.200 18.492 1.00 38.22 189 THR A O 1
ATOM 1463 N N . GLY A 1 190 ? 19.559 -10.807 17.327 1.00 37.88 190 GLY A N 1
ATOM 1464 C CA . GLY A 1 190 ? 20.367 -11.883 17.905 1.00 37.88 190 GLY A CA 1
ATOM 1465 C C . GLY A 1 190 ? 19.741 -13.274 17.797 1.00 37.88 190 GLY A C 1
ATOM 1466 O O . GLY A 1 190 ? 18.544 -13.430 17.572 1.00 37.88 190 GLY A O 1
ATOM 1467 N N . ARG A 1 191 ? 20.572 -14.311 17.969 1.00 33.22 191 ARG A N 1
ATOM 1468 C CA . ARG A 1 191 ? 20.134 -15.680 18.296 1.00 33.22 191 ARG A CA 1
ATOM 1469 C C . ARG A 1 191 ? 20.269 -15.873 19.811 1.00 33.22 191 ARG A C 1
ATOM 1471 O O . ARG A 1 191 ? 21.335 -15.605 20.357 1.00 33.22 191 ARG A O 1
ATOM 1478 N N . GLY A 1 192 ? 19.238 -16.400 20.469 1.00 46.38 192 GLY A N 1
ATOM 1479 C CA . GLY A 1 192 ? 19.304 -16.803 21.880 1.00 46.38 192 GLY A CA 1
ATOM 1480 C C . GLY A 1 192 ? 19.191 -15.645 22.882 1.00 46.38 192 GLY A C 1
ATOM 1481 O O . GLY A 1 192 ? 18.421 -14.717 22.672 1.00 46.38 192 GLY A O 1
ATOM 1482 N N . ARG A 1 193 ? 19.941 -15.727 23.987 1.00 34.09 193 ARG A N 1
ATOM 1483 C CA . ARG A 1 193 ? 19.804 -14.925 25.226 1.00 34.09 193 ARG A CA 1
ATOM 1484 C C . ARG A 1 193 ? 20.080 -13.410 25.132 1.00 34.09 193 ARG A C 1
ATOM 1486 O O . ARG A 1 193 ? 19.966 -12.738 26.146 1.00 34.09 193 ARG A O 1
ATOM 1493 N N . ASN A 1 194 ? 20.417 -12.864 23.963 1.00 41.47 194 ASN A N 1
ATOM 1494 C CA . ASN A 1 194 ? 20.774 -11.446 23.789 1.00 41.47 194 ASN A CA 1
ATOM 1495 C C . ASN A 1 194 ? 19.618 -10.615 23.207 1.00 41.47 194 ASN A C 1
ATOM 1497 O O . ASN A 1 194 ? 19.824 -9.825 22.288 1.00 41.47 194 ASN A O 1
ATOM 1501 N N . VAL A 1 195 ? 18.398 -10.820 23.702 1.00 46.16 195 VAL A N 1
ATOM 1502 C CA . VAL A 1 195 ? 17.260 -9.943 23.394 1.00 46.16 195 VAL A CA 1
ATOM 1503 C C . VAL A 1 195 ? 17.255 -8.842 24.448 1.00 46.16 195 VAL A C 1
ATOM 1505 O O . VAL A 1 195 ? 17.184 -9.139 25.637 1.00 46.16 195 VAL A O 1
ATOM 1508 N N . ARG A 1 196 ? 17.405 -7.585 24.027 1.00 40.16 196 ARG A N 1
ATOM 1509 C CA . ARG A 1 196 ? 17.233 -6.435 24.918 1.00 40.16 196 ARG A CA 1
ATOM 1510 C C . ARG A 1 196 ? 15.768 -6.030 24.867 1.00 40.16 196 ARG A C 1
ATOM 1512 O O . ARG A 1 196 ? 15.313 -5.557 23.835 1.00 40.16 196 ARG A O 1
ATOM 1519 N N . GLU A 1 197 ? 15.048 -6.257 25.955 1.00 41.41 197 GLU A N 1
ATOM 1520 C CA . GLU A 1 197 ? 13.725 -5.675 26.167 1.00 41.41 197 GLU A CA 1
ATOM 1521 C C . GLU A 1 197 ? 13.932 -4.291 26.779 1.00 41.41 197 GLU A C 1
ATOM 1523 O O . GLU A 1 197 ? 14.618 -4.145 27.790 1.00 41.41 197 GLU A O 1
ATOM 1528 N N . HIS A 1 198 ? 13.393 -3.269 26.128 1.00 39.44 198 HIS A N 1
ATOM 1529 C CA . HIS A 1 198 ? 13.323 -1.933 26.693 1.00 39.44 198 HIS A CA 1
ATOM 1530 C C . HIS A 1 198 ? 11.847 -1.599 26.906 1.00 39.44 198 HIS A C 1
ATOM 1532 O O . HIS A 1 198 ? 11.061 -1.732 25.974 1.00 39.44 198 HIS A O 1
ATOM 1538 N N . GLU A 1 199 ? 11.464 -1.179 28.108 1.00 40.22 199 GLU A N 1
ATOM 1539 C CA . GLU A 1 199 ? 10.143 -0.607 28.378 1.00 40.22 199 GLU A CA 1
ATOM 1540 C C . GLU A 1 199 ? 10.162 0.861 27.927 1.00 40.22 199 GLU A C 1
ATOM 1542 O O . GLU A 1 199 ? 10.817 1.697 28.546 1.00 40.22 199 GLU A O 1
ATOM 1547 N N . TYR A 1 200 ? 9.491 1.177 26.822 1.00 51.53 200 TYR A N 1
ATOM 1548 C CA . TYR A 1 200 ? 9.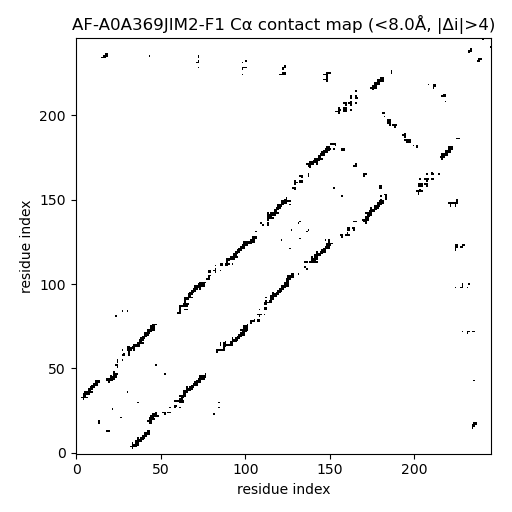211 2.552 26.414 1.00 51.53 200 TYR A CA 1
ATOM 1549 C C . TYR A 1 200 ? 7.715 2.668 26.125 1.00 51.53 200 TYR A C 1
ATOM 1551 O O . TYR A 1 200 ? 7.115 1.762 25.545 1.00 51.53 200 TYR A O 1
ATOM 1559 N N . GLU A 1 201 ? 7.119 3.788 26.532 1.00 57.00 201 GLU A N 1
ATOM 1560 C CA . GLU A 1 201 ? 5.772 4.179 26.117 1.00 57.00 201 GLU A CA 1
ATOM 1561 C C . GLU A 1 201 ? 5.723 4.246 24.585 1.00 57.00 201 GLU A C 1
ATOM 1563 O O . GLU A 1 201 ? 6.637 4.788 23.969 1.00 57.00 201 GLU A O 1
ATOM 1568 N N . ASN A 1 202 ? 4.677 3.693 23.963 1.00 72.19 202 ASN A N 1
ATOM 1569 C CA . ASN A 1 202 ? 4.449 3.805 22.521 1.00 72.19 202 ASN A CA 1
ATOM 1570 C C . ASN A 1 202 ? 3.594 5.048 22.253 1.00 72.19 202 ASN A C 1
ATOM 1572 O O . ASN A 1 202 ? 2.369 4.979 22.411 1.00 72.19 202 ASN A O 1
ATOM 1576 N N . PRO A 1 203 ? 4.181 6.182 21.827 1.00 82.69 203 PRO A N 1
ATOM 1577 C CA . PRO A 1 203 ? 3.415 7.408 21.669 1.00 82.69 203 PRO A CA 1
ATOM 1578 C C . PRO A 1 203 ? 2.337 7.212 20.600 1.00 82.69 203 PRO A C 1
ATOM 1580 O O . PRO A 1 203 ? 2.597 6.607 19.554 1.00 82.69 203 PRO A O 1
ATOM 1583 N N . GLY A 1 204 ? 1.122 7.698 20.858 1.00 85.19 204 GLY A N 1
ATOM 1584 C CA . GLY A 1 204 ? -0.004 7.565 19.932 1.00 85.19 204 GLY A CA 1
ATOM 1585 C C . GLY A 1 204 ? -0.717 6.209 19.964 1.00 85.19 204 GLY A C 1
ATOM 1586 O O . GLY A 1 204 ? -1.717 6.049 19.264 1.00 85.19 204 GLY A O 1
ATOM 1587 N N . GLN A 1 205 ? -0.215 5.206 20.702 1.00 90.00 205 GLN A N 1
ATOM 1588 C CA . GLN A 1 205 ? -0.834 3.876 20.721 1.00 90.00 205 GLN A CA 1
ATOM 1589 C C . GLN A 1 205 ? -2.188 3.891 21.431 1.00 90.00 205 GLN A C 1
ATOM 1591 O O . GLN A 1 205 ? -3.135 3.287 20.933 1.00 90.00 205 GLN A O 1
ATOM 1596 N N . GLU A 1 206 ? -2.293 4.530 22.593 1.00 91.44 206 GLU A N 1
ATOM 1597 C CA . GLU A 1 206 ? -3.540 4.525 23.361 1.00 91.44 206 GLU A CA 1
ATOM 1598 C C . GLU A 1 206 ? -4.664 5.225 22.596 1.00 91.44 206 GLU A C 1
ATOM 1600 O O . GLU A 1 206 ? -5.770 4.690 22.488 1.00 91.44 206 GLU A O 1
ATOM 1605 N N . GLU A 1 207 ? -4.362 6.375 21.990 1.00 94.56 207 GLU A N 1
ATOM 1606 C CA . GLU A 1 207 ? -5.296 7.133 21.162 1.00 94.56 207 GLU A CA 1
ATOM 1607 C C . GLU A 1 207 ? -5.726 6.324 19.937 1.00 94.56 207 GLU A C 1
ATOM 1609 O O . GLU A 1 207 ? -6.917 6.256 19.625 1.00 94.56 207 GLU A O 1
ATOM 1614 N N . LEU A 1 208 ? -4.774 5.649 19.284 1.00 95.62 208 LEU A N 1
ATOM 1615 C CA . LEU A 1 208 ? -5.047 4.781 18.144 1.00 95.62 208 LEU A CA 1
ATOM 1616 C C . LEU A 1 208 ? -5.964 3.615 18.519 1.00 95.62 208 LEU A C 1
ATOM 1618 O O . LEU A 1 208 ? -6.957 3.364 17.838 1.00 95.62 208 LEU A O 1
ATOM 1622 N N . LEU A 1 209 ? -5.640 2.895 19.596 1.00 96.00 209 LEU A N 1
ATOM 1623 C CA . LEU A 1 209 ? -6.413 1.736 20.039 1.00 96.00 209 LEU A CA 1
ATOM 1624 C C . LEU A 1 209 ? -7.818 2.141 20.479 1.00 96.00 209 LEU A C 1
ATOM 1626 O O . LEU A 1 209 ? -8.779 1.428 20.183 1.00 96.00 209 LEU A O 1
ATOM 1630 N N . LYS A 1 210 ? -7.955 3.292 21.146 1.00 97.00 210 LYS A N 1
ATOM 1631 C CA . LYS A 1 210 ? -9.257 3.854 21.504 1.00 97.00 210 LYS A CA 1
ATOM 1632 C C . LYS A 1 210 ? -10.082 4.170 20.253 1.00 97.00 210 LYS A C 1
ATOM 1634 O O . LYS A 1 210 ? -11.192 3.655 20.132 1.00 97.00 210 LYS A O 1
ATOM 1639 N N . ALA A 1 211 ? -9.527 4.929 19.307 1.00 97.12 211 ALA A N 1
ATOM 1640 C CA . ALA A 1 211 ? -10.222 5.308 18.076 1.00 97.12 211 ALA A CA 1
ATOM 1641 C C . ALA A 1 211 ? -10.596 4.084 17.218 1.00 97.12 211 ALA A C 1
ATOM 1643 O O . ALA A 1 211 ? -11.713 3.984 16.711 1.00 97.12 211 ALA A O 1
ATOM 1644 N N . ALA A 1 212 ? -9.702 3.096 17.106 1.00 97.00 212 ALA A N 1
ATOM 1645 C CA . ALA A 1 212 ? -9.982 1.848 16.399 1.00 97.00 212 ALA A CA 1
ATOM 1646 C C . ALA A 1 212 ? -11.120 1.057 17.062 1.00 97.00 212 ALA A C 1
ATOM 1648 O O . ALA A 1 212 ? -12.007 0.551 16.372 1.00 97.00 212 ALA A O 1
ATOM 1649 N N . ARG A 1 213 ? -11.140 0.990 18.400 1.00 97.06 213 ARG A N 1
ATOM 1650 C CA . ARG A 1 213 ? -12.185 0.292 19.160 1.00 97.06 213 ARG A CA 1
ATOM 1651 C C . ARG A 1 213 ? -13.557 0.931 18.974 1.00 97.06 213 ARG A C 1
ATOM 1653 O O . ARG A 1 213 ? -14.521 0.206 18.751 1.00 97.06 213 ARG A O 1
ATOM 1660 N N . GLU A 1 214 ? -13.639 2.259 19.009 1.00 96.50 214 GLU A N 1
ATOM 1661 C CA . GLU A 1 214 ? -14.880 3.010 18.754 1.00 96.50 214 GLU A CA 1
ATOM 1662 C C . GLU A 1 214 ? -15.454 2.730 17.354 1.00 96.50 214 GLU A C 1
ATOM 1664 O O . GLU A 1 214 ? -16.665 2.795 17.146 1.00 96.50 214 GLU A O 1
ATOM 1669 N N . ARG A 1 215 ? -14.597 2.339 16.404 1.00 94.12 215 ARG A N 1
ATOM 1670 C CA . ARG A 1 215 ? -14.955 2.002 15.019 1.00 94.12 215 ARG A CA 1
ATOM 1671 C C . ARG A 1 215 ? -15.037 0.493 14.743 1.00 94.12 215 ARG A C 1
ATOM 1673 O O . ARG A 1 215 ? -15.233 0.110 13.592 1.00 94.12 215 ARG A O 1
ATOM 1680 N N . ASN A 1 216 ? -14.911 -0.366 15.761 1.00 96.00 216 ASN A N 1
ATOM 1681 C CA . ASN A 1 216 ? -14.838 -1.832 15.624 1.00 96.00 216 ASN A CA 1
ATOM 1682 C C . ASN A 1 216 ? -13.743 -2.316 14.649 1.00 96.00 216 ASN A C 1
ATOM 1684 O O . ASN A 1 216 ? -13.916 -3.305 13.934 1.00 96.00 216 ASN A O 1
ATOM 1688 N N . ILE A 1 217 ? -12.608 -1.620 14.615 1.00 97.62 217 ILE A N 1
ATOM 1689 C CA . ILE A 1 217 ? -11.443 -1.972 13.801 1.00 97.62 217 ILE A CA 1
ATOM 1690 C C . ILE A 1 217 ? -10.467 -2.783 14.652 1.00 97.62 217 ILE A C 1
ATOM 1692 O O . ILE A 1 217 ? -10.101 -2.390 15.761 1.00 97.62 217 ILE A O 1
ATOM 1696 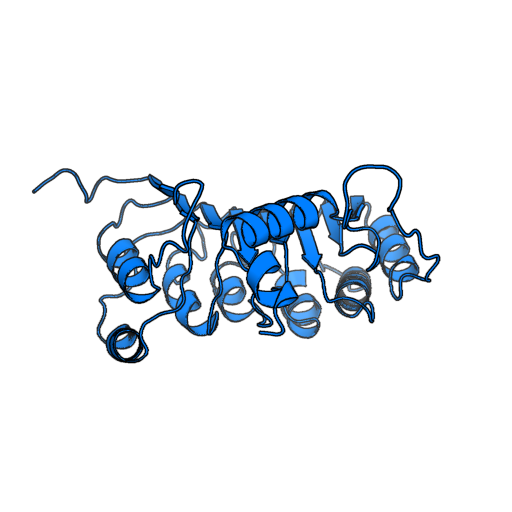N N . HIS A 1 218 ? -10.017 -3.920 14.122 1.00 97.50 218 HIS A N 1
ATOM 1697 C CA . HIS A 1 218 ? -8.994 -4.732 14.764 1.00 97.50 218 HIS A CA 1
ATOM 1698 C C . HIS A 1 218 ? -7.612 -4.101 14.561 1.00 97.50 218 HIS A C 1
ATOM 1700 O O . HIS A 1 218 ? -7.009 -4.244 13.494 1.00 97.50 218 HIS A O 1
ATOM 1706 N N . ALA A 1 219 ? -7.126 -3.401 15.585 1.00 95.31 219 ALA A N 1
ATOM 1707 C CA . ALA A 1 219 ? -5.789 -2.825 15.611 1.00 95.31 219 ALA A CA 1
ATOM 1708 C C . ALA A 1 219 ? -4.780 -3.781 16.269 1.00 95.31 219 ALA A C 1
ATOM 1710 O O . ALA A 1 219 ? -5.059 -4.349 17.326 1.00 95.31 219 ALA A O 1
ATOM 1711 N N . TYR A 1 220 ? -3.610 -3.951 15.652 1.00 91.44 220 TYR A N 1
ATOM 1712 C CA . TYR A 1 220 ? -2.551 -4.842 16.134 1.00 91.44 220 TYR A CA 1
ATOM 1713 C C . TYR A 1 220 ? -1.158 -4.336 15.739 1.00 91.44 220 TYR A C 1
ATOM 1715 O O . TYR A 1 220 ? -1.002 -3.541 14.815 1.00 91.44 220 TYR A O 1
ATOM 1723 N N . ILE A 1 221 ? -0.123 -4.824 16.422 1.00 86.69 221 ILE A N 1
ATOM 1724 C CA . ILE A 1 221 ? 1.270 -4.501 16.092 1.00 86.69 221 ILE A CA 1
ATOM 1725 C C . ILE A 1 221 ? 1.727 -5.338 14.888 1.00 86.69 221 ILE A C 1
ATOM 1727 O O . ILE A 1 221 ? 1.725 -6.570 14.951 1.00 86.69 221 ILE A O 1
ATOM 1731 N N . ALA A 1 222 ? 2.191 -4.685 13.822 1.00 84.56 222 ALA A N 1
ATOM 1732 C CA . ALA A 1 222 ? 2.623 -5.305 12.562 1.00 84.56 222 ALA A CA 1
ATOM 1733 C C . ALA A 1 222 ? 4.043 -5.926 12.615 1.00 84.56 222 ALA A C 1
ATOM 1735 O O . ALA A 1 222 ? 4.869 -5.725 11.725 1.00 84.56 222 ALA A O 1
ATOM 1736 N N . SER A 1 223 ? 4.344 -6.686 13.670 1.00 70.44 223 SER A N 1
ATOM 1737 C CA . SER A 1 223 ? 5.679 -7.266 13.925 1.00 70.44 223 SER A CA 1
ATOM 1738 C C . SER A 1 223 ? 6.144 -8.293 12.878 1.00 70.44 223 SER A C 1
ATOM 1740 O O . SER A 1 223 ? 7.342 -8.463 12.644 1.00 70.44 223 SER A O 1
ATOM 1742 N N . ASP A 1 224 ? 5.214 -8.970 12.204 1.00 68.25 224 ASP A N 1
ATOM 1743 C CA . ASP A 1 224 ? 5.511 -9.924 11.133 1.00 68.25 224 ASP A CA 1
ATOM 1744 C C . ASP A 1 224 ? 6.095 -9.238 9.888 1.00 68.25 224 ASP A C 1
ATOM 1746 O O . ASP A 1 224 ? 6.894 -9.832 9.155 1.00 68.25 224 ASP A O 1
ATOM 1750 N N . LEU A 1 225 ? 5.739 -7.970 9.678 1.00 66.00 225 LEU A N 1
ATOM 1751 C CA . LEU A 1 225 ? 6.218 -7.151 8.571 1.00 66.00 225 LEU A CA 1
ATOM 1752 C C . LEU A 1 225 ? 7.659 -6.691 8.771 1.00 66.00 225 LEU A C 1
ATOM 1754 O O . LEU A 1 225 ? 8.444 -6.709 7.822 1.00 66.00 225 LEU A O 1
ATOM 1758 N N . GLU A 1 226 ? 8.037 -6.367 10.006 1.00 62.16 226 GLU A N 1
ATOM 1759 C CA . GLU A 1 226 ? 9.423 -6.047 10.358 1.00 62.16 226 GLU A CA 1
ATOM 1760 C C . GLU A 1 226 ? 10.334 -7.263 10.172 1.00 62.16 226 GLU A C 1
ATOM 1762 O O . GLU A 1 226 ? 11.412 -7.145 9.595 1.00 62.16 226 GLU A O 1
ATOM 1767 N N . TYR A 1 227 ? 9.883 -8.465 10.550 1.00 60.09 227 TYR A N 1
ATOM 1768 C CA . TYR A 1 227 ? 10.654 -9.689 10.306 1.00 60.09 227 TYR A CA 1
ATOM 1769 C C . TYR A 1 227 ? 10.871 -9.958 8.809 1.00 60.09 227 TYR A C 1
ATOM 1771 O O . TYR A 1 227 ? 11.959 -10.368 8.386 1.00 60.09 227 TYR A O 1
ATOM 1779 N N . LYS A 1 228 ? 9.847 -9.716 7.981 1.00 62.00 228 LYS A N 1
ATOM 1780 C CA . LYS A 1 228 ? 9.966 -9.828 6.522 1.00 62.00 228 LYS A CA 1
ATOM 1781 C C . LYS A 1 228 ? 10.929 -8.789 5.953 1.00 62.00 228 LYS A C 1
ATOM 1783 O O . LYS A 1 228 ? 11.780 -9.158 5.140 1.00 62.00 228 LYS A O 1
ATOM 1788 N N . ALA A 1 229 ? 10.834 -7.539 6.405 1.00 61.94 229 ALA A N 1
ATOM 1789 C CA . ALA A 1 229 ? 11.717 -6.453 5.996 1.00 61.94 229 ALA A CA 1
ATOM 1790 C C . ALA A 1 229 ? 13.174 -6.707 6.411 1.00 61.94 229 ALA A C 1
ATOM 1792 O O . ALA A 1 229 ? 14.068 -6.628 5.571 1.00 61.94 229 ALA A O 1
ATOM 1793 N N . GLU A 1 230 ? 13.424 -7.130 7.650 1.00 62.19 230 GLU A N 1
ATOM 1794 C CA . GLU A 1 230 ? 14.759 -7.502 8.121 1.00 62.19 230 GLU A CA 1
ATOM 1795 C C . GLU A 1 230 ? 15.306 -8.698 7.326 1.00 62.19 230 GLU A C 1
ATOM 1797 O O . GLU A 1 230 ? 16.460 -8.708 6.894 1.00 62.19 230 GLU A O 1
ATOM 1802 N N . GLY A 1 231 ? 14.477 -9.716 7.078 1.00 59.91 231 GLY A N 1
ATOM 1803 C CA . GLY A 1 231 ? 14.835 -10.843 6.222 1.00 59.91 231 GLY A CA 1
ATOM 1804 C C . GLY A 1 231 ? 15.249 -10.390 4.819 1.00 59.91 231 GLY A C 1
ATOM 1805 O O . GLY A 1 231 ? 16.266 -10.857 4.296 1.00 59.91 231 GLY A O 1
ATOM 1806 N N . ALA A 1 232 ? 14.502 -9.454 4.232 1.00 61.31 232 ALA A N 1
ATOM 1807 C CA . ALA A 1 232 ? 14.811 -8.840 2.947 1.00 61.31 232 ALA A CA 1
ATOM 1808 C C . ALA A 1 232 ? 16.139 -8.053 3.003 1.00 61.31 232 ALA A C 1
ATOM 1810 O O . ALA A 1 232 ? 17.021 -8.291 2.175 1.00 61.31 232 ALA A O 1
ATOM 1811 N N . GLN A 1 233 ? 16.346 -7.215 4.022 1.00 61.09 233 GLN A N 1
ATOM 1812 C CA . GLN A 1 233 ? 17.581 -6.453 4.246 1.00 61.09 233 GLN A CA 1
ATOM 1813 C C . GLN A 1 233 ? 18.812 -7.350 4.441 1.00 61.09 233 GLN A C 1
ATOM 1815 O O . GLN A 1 233 ? 19.880 -7.077 3.886 1.00 61.09 233 GLN A O 1
ATOM 1820 N N . ARG A 1 234 ? 18.688 -8.441 5.215 1.00 60.12 234 ARG A N 1
ATOM 1821 C CA . ARG A 1 234 ? 19.757 -9.438 5.410 1.00 60.12 234 ARG A CA 1
ATOM 1822 C C . ARG A 1 234 ? 20.132 -10.092 4.085 1.00 60.12 234 ARG A C 1
ATOM 1824 O O . ARG A 1 234 ? 21.317 -10.178 3.776 1.00 60.12 234 ARG A O 1
ATOM 1831 N N . ARG A 1 235 ? 19.138 -10.513 3.292 1.00 57.94 235 ARG A N 1
ATOM 1832 C CA . ARG A 1 235 ? 19.350 -11.109 1.959 1.00 57.94 235 ARG A CA 1
ATOM 1833 C C . ARG A 1 235 ? 19.975 -10.125 0.969 1.00 57.94 235 ARG A C 1
ATOM 1835 O O . ARG A 1 235 ? 20.771 -10.537 0.133 1.00 57.94 235 ARG A O 1
ATOM 1842 N N . ALA A 1 236 ? 19.647 -8.841 1.078 1.00 57.22 236 ALA A N 1
ATOM 1843 C CA . ALA A 1 236 ? 20.240 -7.776 0.273 1.00 57.22 236 ALA A CA 1
ATOM 1844 C C . ALA A 1 236 ? 21.652 -7.360 0.743 1.00 57.22 236 ALA A C 1
ATOM 1846 O O . ALA A 1 236 ? 22.288 -6.530 0.105 1.00 57.22 236 ALA A O 1
ATOM 1847 N N . GLY A 1 237 ? 22.165 -7.912 1.852 1.00 57.59 237 GLY A N 1
ATOM 1848 C CA . GLY A 1 237 ? 23.475 -7.550 2.407 1.00 57.59 237 GLY A CA 1
ATOM 1849 C C . GLY A 1 237 ? 23.516 -6.191 3.121 1.00 57.59 237 GLY A C 1
ATOM 1850 O O . GLY A 1 237 ? 24.569 -5.803 3.625 1.00 57.59 237 GLY A O 1
ATOM 1851 N N . ILE A 1 238 ? 22.380 -5.497 3.243 1.00 59.25 238 ILE A N 1
ATOM 1852 C CA . ILE A 1 238 ? 22.267 -4.149 3.828 1.00 59.25 238 ILE A CA 1
ATOM 1853 C C . ILE A 1 238 ? 22.646 -4.162 5.312 1.00 59.25 238 ILE A C 1
ATOM 1855 O O . ILE A 1 238 ? 23.395 -3.306 5.774 1.00 59.25 238 ILE A O 1
ATOM 1859 N N . ILE A 1 239 ? 22.212 -5.178 6.065 1.00 55.25 239 ILE A N 1
ATOM 1860 C CA . ILE A 1 239 ? 22.578 -5.308 7.488 1.00 55.25 239 ILE A CA 1
ATOM 1861 C C . ILE A 1 239 ? 24.092 -5.502 7.658 1.00 55.25 239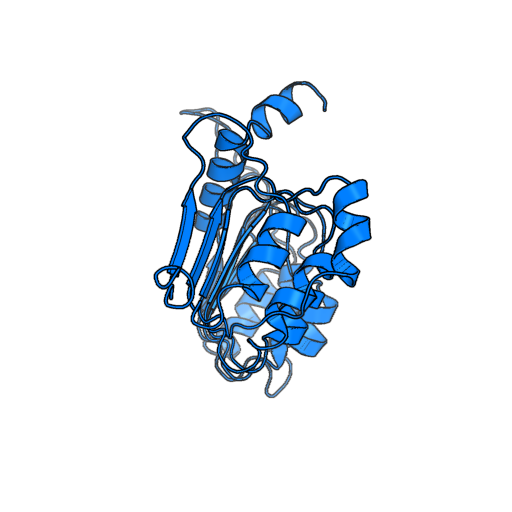 ILE A C 1
ATOM 1863 O O . ILE A 1 239 ? 24.687 -4.998 8.613 1.00 55.25 239 ILE A O 1
ATOM 1867 N N . ALA A 1 240 ? 24.737 -6.214 6.730 1.00 51.94 240 ALA A N 1
ATOM 1868 C CA . ALA A 1 240 ? 26.184 -6.394 6.752 1.00 51.94 240 ALA A CA 1
ATOM 1869 C C . ALA A 1 240 ? 26.930 -5.093 6.403 1.00 51.94 240 ALA A C 1
ATOM 1871 O O . ALA A 1 240 ? 27.982 -4.839 6.989 1.00 51.94 240 ALA A O 1
ATOM 1872 N N . ALA A 1 241 ? 26.376 -4.265 5.510 1.00 52.38 241 ALA A N 1
ATOM 1873 C CA . ALA A 1 241 ? 26.908 -2.944 5.173 1.00 52.38 241 ALA A CA 1
ATOM 1874 C C . ALA A 1 241 ? 26.768 -1.943 6.338 1.00 52.38 241 ALA A C 1
ATOM 1876 O O . ALA A 1 241 ? 27.771 -1.360 6.745 1.00 52.38 241 ALA A O 1
ATOM 1877 N N . ARG A 1 242 ? 25.587 -1.854 6.974 1.00 51.53 242 ARG A N 1
ATOM 1878 C CA . ARG A 1 242 ? 25.342 -0.996 8.156 1.00 51.53 242 ARG A CA 1
ATOM 1879 C C . ARG A 1 242 ? 26.308 -1.297 9.311 1.00 51.53 242 ARG A C 1
ATOM 1881 O O . ARG A 1 242 ? 26.816 -0.392 9.962 1.00 51.53 242 ARG A O 1
ATOM 1888 N N . ARG A 1 243 ? 26.636 -2.576 9.550 1.00 43.50 243 ARG A N 1
ATOM 1889 C CA . ARG A 1 243 ? 27.625 -2.982 10.577 1.00 43.50 243 ARG A CA 1
ATOM 1890 C C . ARG A 1 243 ? 29.059 -2.532 10.283 1.00 43.50 243 ARG A C 1
ATOM 1892 O O . ARG A 1 243 ? 29.889 -2.573 11.185 1.00 43.50 243 ARG A O 1
ATOM 1899 N N . ARG A 1 244 ? 29.361 -2.142 9.044 1.00 41.78 244 ARG A N 1
ATOM 1900 C CA . ARG A 1 244 ? 30.672 -1.627 8.622 1.00 41.78 244 ARG A CA 1
ATOM 1901 C C . ARG A 1 244 ? 30.722 -0.094 8.574 1.00 41.78 244 ARG A C 1
ATOM 1903 O O . ARG A 1 244 ? 31.730 0.436 8.123 1.00 41.78 244 ARG A O 1
ATOM 1910 N N . GLY A 1 245 ? 29.680 0.598 9.049 1.00 31.45 245 GLY A N 1
ATOM 1911 C CA . GLY A 1 245 ? 29.647 2.063 9.126 1.00 31.45 245 GLY A CA 1
ATOM 1912 C C . GLY A 1 245 ? 29.404 2.766 7.788 1.00 31.45 245 GLY A C 1
ATOM 1913 O O . GLY A 1 245 ? 29.863 3.891 7.623 1.00 31.45 245 GLY A O 1
ATOM 1914 N N . TRP A 1 246 ? 28.733 2.088 6.851 1.00 37.75 246 TRP A N 1
ATOM 1915 C CA . TRP A 1 246 ? 28.192 2.678 5.621 1.00 37.75 246 TRP A CA 1
ATOM 1916 C C . TRP A 1 246 ? 26.733 3.077 5.818 1.00 37.75 246 TRP A C 1
ATOM 1918 O O . TRP A 1 246 ? 25.998 2.278 6.453 1.00 37.75 246 TRP A O 1
#

Nearest PDB structures (foldseek):
  5zb2-assembly1_A-2  TM=4.269E-01  e=5.713E-02  Saccharomyces cerevisiae S288C
  6bro-assembly1_B  TM=4.251E-01  e=3.888E-02  Oryza sativa Japonica Group
  8xi3-assembly1_A  TM=4.032E-01  e=1.538E-01  Mus musculus
  3wpd-assembly1_A  TM=3.902E-01  e=5.756E-01  Equus caballus
  1gwb-assembly1_A  TM=4.032E-01  e=8.007E-01  Homo sapiens

pLDDT: mean 80.38, std 18.26, range [31.45, 98.62]

InterPro domains:
  IPR032675 Leucine-rich repeat domain superfamily [G3DSA:3.80.10.10] (3-194)

Mean predicted aligned error: 8.48 Å

Secondary structure (DSSP, 8-state):
--SSTT--EEEEE--SSS--B--HHHHHHHHHH-TT--EEEEESB-PPPHHHHTTGGGSPPP----SEEEEEEE--S-STTTGGGGGGGTTT--EEEEEE----B-HHHHHTTTTT--EEEEEES-B--HHHHHHTGGG-TT--EEEEEETT-TT-HHHHHHHHHHTSTT-STT--EEEE---TT-S--SSSS---------TTHHHHHHHHHHTT-EEEE-HHHHHHHHHHHHHTTHHHHHTTT-

Foldseek 3Di:
DPDQQQDQEDADDDDLAAADACEQLVVQQSQQRHLNHAYEHHAGEHEHDPVSLVCLVVHHAGRYQYQEYEYFLYADPALLSVLSNHQNNQARHAYYYYQYAYQDENLSNCVRHLQRYAEAHEAHAYYHALVCLQPPNQQSQRHAYYAYAHLPCQVVSNLQSLLNNLPDPPGPVRYAEYADHDHNQQPPPDDPDPRDDDDDDNPNNVSSVVSCVVVNHHYDHRVVRHVSSVSRCVSNCVVVVVVVVD